Protein 2PR7 (pdb70)

CATH classification: 3.40.50.1000

B-factor: mean 25.77, std 9.73, range [13.16, 71.3]

Nearest PDB structures (foldseek):
  2pr7-assembly2_B  TM=1.008E+00  e=2.576E-26  Corynebacterium glutamicum ATCC 13032
  3kzx-assembly1_A  TM=7.541E-01  e=3.652E-05  Ehrlichia chaffeensis str. Arkansas
  1zrm-assembly1_A  TM=8.144E-01  e=1.161E-04  Pseudomonas sp. YL
  1te2-assembly1_A  TM=6.979E-01  e=1.423E-03  Escherichia coli K-12
  6q7q-assembly1_A  TM=6.676E-01  e=2.231E-03  Pyrococcus horikoshii

Solvent-accessible surface area: 12479 Å² total

Sequence (270 aa):
GRGLIVVDYAGVLDGTDEDQRRWRNLLAAAKKKNGVGTVILSNDPGGLGAAPIRELETNGVVDKVLLSGELGVEKPEEAAFQAAADAIDLPRDCVLVDDSSIILNVRGAVEAGLVGVYYQQFDRAVVEIVGLFGLEEGEFGRGLIVVDYAGVLDGTDEDQRRRWRNLLAAAKKNGVGTVVILSNDPGGLGAAPIRRELETTNGVVDKVLLSGELGVEKPEEAAFQAAADAIDLPRDCVLVDDSSIILNVRGAVEAGLVGVYYQQFDRAVVEIVGLFGLEGEF

Secondary structure (DSSP, 8-state):
--EEEE-STTTTSS-HHHHHHHHHHHHHHHHTT-EEEEEE-S--GGGGHHHHHHHHTTSSSEEEEHHHHS--TTSHHHHHHHHHHTT----EEEEES-HHHHHHHHHHT-EEEE-S-HHHHHHHHHHHHT--S--/--EEEE-STTTTSS-HHHHHHHHHHHHHHHHTT-EEEEEE-S--GGGGHHHHHHHHTTSSSEEEEHHHHS--TTSHHHHHHHHHHTT----EEEEES-HHHHHHHHHHT-EEEE-S-HHHHHHHHHHHHT--S--

Foldseek 3Di:
DAEEEEECPPQCPDDPVSVVVLLVVLVLNVVLRHAYEHQYADLDDPVCVVVQVCCVVVSHVYYHYCNVVVDHPPDLVSVCVRCVSRPHDLLYEYEYQDPRRQVSCVVSNHHYFHDDDCQVRVVVVCVSSVGDDDD/DAEEEEEPPPQCPDDPVNVVVLLVLLVLSVVLRHAYEYQYADLDDPVCVVVQVCCVVPSHVYYHYCNVVVHHPPDLVSVCVRCVSRPHDLLYEYEYQDPRRQVSCVVSNHHYFHDDDPVVRVVVSCVSSVGDDDD

Structure (mmCIF, N/CA/C/O backbone):
data_2PR7
#
_entry.id   2PR7
#
_cell.length_a   29.149
_cell.length_b   45.153
_cell.length_c   60.777
_cell.angle_alpha   100.720
_cell.angle_beta   103.860
_cell.angle_gamma   103.310
#
_symmetry.space_group_name_H-M   'P 1'
#
loop_
_entity.id
_entity.type
_entity.pdbx_description
1 polymer 'Haloacid dehalogenase/epoxide hydrolase family'
2 non-polymer 'CALCIUM ION'
3 non-polymer 1,2-ETHANEDIOL
4 water water
#
loop_
_atom_site.group_PDB
_atom_site.id
_atom_site.type_symbol
_atom_site.label_atom_id
_atom_site.label_alt_id
_atom_site.label_comp_id
_atom_site.label_asym_id
_atom_site.label_entity_id
_atom_site.label_seq_id
_atom_site.pdbx_PDB_ins_code
_atom_site.Cartn_x
_atom_site.Cartn_y
_atom_site.Cartn_z
_atom_site.occupancy
_atom_site.B_iso_or_equiv
_atom_site.auth_seq_id
_atom_site.auth_comp_id
_atom_site.auth_asym_id
_atom_site.auth_atom_id
_atom_site.pdbx_PDB_model_num
ATOM 1 N N . GLY A 1 1 ? 40.535 6.734 8.200 1.00 39.66 0 GLY A N 1
ATOM 2 C CA . GLY A 1 1 ? 39.494 7.297 9.139 1.00 40.49 0 GLY A CA 1
ATOM 3 C C . GLY A 1 1 ? 38.129 7.585 8.534 1.00 39.36 0 GLY A C 1
ATOM 4 O O . GLY A 1 1 ? 37.896 7.250 7.379 1.00 40.42 0 GLY A O 1
ATOM 13 N N . ARG A 1 3 ? 35.942 9.614 6.727 1.00 26.27 2 ARG A N 1
ATOM 14 C CA . ARG A 1 3 ? 36.301 10.591 5.734 1.00 26.39 2 ARG A CA 1
ATOM 15 C C . ARG A 1 3 ? 35.124 10.965 4.834 1.00 20.98 2 ARG A C 1
ATOM 16 O O . ARG A 1 3 ? 35.234 11.926 4.095 1.00 23.21 2 ARG A O 1
ATOM 24 N N . GLY A 1 4 ? 34.045 10.196 4.853 1.00 18.89 3 GLY A N 1
ATOM 25 C CA . GLY A 1 4 ? 32.950 10.393 3.946 1.00 20.05 3 GLY A CA 1
ATOM 26 C C . GLY A 1 4 ? 31.623 10.427 4.681 1.00 20.33 3 GLY A C 1
ATOM 27 O O . GLY A 1 4 ? 31.382 9.606 5.554 1.00 19.64 3 GLY A O 1
ATOM 28 N N . LEU A 1 5 ? 30.758 11.370 4.298 1.00 19.50 4 LEU A N 1
ATOM 29 C CA . LEU A 1 5 ? 29.392 11.514 4.850 1.00 18.82 4 LEU A CA 1
ATOM 30 C C . LEU A 1 5 ? 28.394 11.403 3.720 1.00 19.35 4 LEU A C 1
ATOM 31 O O . LEU A 1 5 ? 28.349 12.287 2.825 1.00 20.81 4 LEU A O 1
ATOM 36 N N . ILE A 1 6 ? 27.577 10.349 3.813 1.00 20.07 5 ILE A N 1
ATOM 37 C CA . ILE A 1 6 ? 26.566 10.002 2.799 1.00 20.01 5 ILE A CA 1
ATOM 38 C C . ILE A 1 6 ? 25.211 10.246 3.505 1.00 18.48 5 ILE A C 1
ATOM 39 O O . ILE A 1 6 ? 24.976 9.697 4.574 1.00 19.67 5 ILE A O 1
ATOM 44 N N . VAL A 1 7 ? 24.382 11.144 2.982 1.00 18.61 6 VAL A N 1
ATOM 45 C CA A VAL A 1 7 ? 23.109 11.487 3.628 0.50 17.68 6 VAL A CA 1
ATOM 46 C CA B VAL A 1 7 ? 23.117 11.504 3.631 0.50 18.15 6 VAL A CA 1
ATOM 47 C C . VAL A 1 7 ? 21.942 11.377 2.676 1.00 18.60 6 VAL A C 1
ATOM 48 O O . VAL A 1 7 ? 22.106 11.574 1.486 1.00 19.13 6 VAL A O 1
ATOM 55 N N . ASP A 1 8 ? 20.787 11.016 3.224 1.00 20.49 7 ASP A N 1
ATOM 56 C CA . ASP A 1 8 ? 19.567 10.989 2.435 1.00 22.50 7 ASP A CA 1
ATOM 57 C C . ASP A 1 8 ? 19.086 12.394 2.299 1.00 22.91 7 ASP A C 1
ATOM 58 O O . ASP A 1 8 ? 19.530 13.291 3.016 1.00 22.25 7 ASP A O 1
ATOM 63 N N . TYR A 1 9 ? 18.209 12.632 1.329 1.00 23.10 8 TYR A N 1
ATOM 64 C CA . TYR A 1 9 ? 17.569 13.917 1.206 1.00 21.30 8 TYR A CA 1
ATOM 65 C C . TYR A 1 9 ? 16.196 13.888 1.918 1.00 20.91 8 TYR A C 1
ATOM 66 O O . TYR A 1 9 ? 16.018 14.526 2.970 1.00 19.31 8 TYR A O 1
ATOM 75 N N . ALA A 1 10 ? 15.206 13.134 1.383 1.00 19.97 9 ALA A N 1
ATOM 76 C CA . ALA A 1 10 ? 13.862 13.180 1.911 1.00 22.17 9 ALA A CA 1
ATOM 77 C C . ALA A 1 10 ? 13.850 12.606 3.316 1.00 22.92 9 ALA A C 1
ATOM 78 O O . ALA A 1 10 ? 14.355 11.525 3.539 1.00 25.04 9 ALA A O 1
ATOM 80 N N . GLY A 1 11 ? 13.281 13.333 4.256 1.00 24.27 10 GLY A N 1
ATOM 81 C CA . GLY A 1 11 ? 13.299 12.859 5.624 1.00 24.20 10 GLY A CA 1
ATOM 82 C C . GLY A 1 11 ? 14.537 13.183 6.440 1.00 26.59 10 GLY A C 1
ATOM 83 O O . GLY A 1 11 ? 14.589 12.887 7.659 1.00 25.66 10 GLY A O 1
ATOM 84 N N . VAL A 1 12 ? 15.532 13.799 5.801 1.00 24.83 11 VAL A N 1
ATOM 85 C CA . VAL A 1 12 ? 16.742 14.164 6.502 1.00 22.89 11 VAL A CA 1
ATOM 86 C C . VAL A 1 12 ? 17.048 15.635 6.273 1.00 22.62 11 VAL A C 1
ATOM 87 O O . VAL A 1 12 ? 17.198 16.394 7.241 1.00 24.18 11 VAL A O 1
ATOM 91 N N . LEU A 1 13 ? 17.131 16.064 5.007 1.00 21.24 12 LEU A N 1
ATOM 92 C CA . LEU A 1 13 ? 17.597 17.410 4.639 1.00 20.86 12 LEU A CA 1
ATOM 93 C C . LEU A 1 13 ? 16.464 18.313 4.227 1.00 23.47 12 LEU A C 1
ATOM 94 O O . LEU A 1 13 ? 16.669 19.483 3.869 1.00 21.39 12 LEU A O 1
ATOM 99 N N . ASP A 1 14 ? 15.227 17.812 4.223 1.00 23.34 13 ASP A N 1
ATOM 100 C CA . ASP A 1 14 ? 14.106 18.611 3.758 1.00 24.55 13 ASP A CA 1
ATOM 101 C C . ASP A 1 14 ? 13.061 18.958 4.822 1.00 24.89 13 ASP A C 1
ATOM 102 O O . ASP A 1 14 ? 11.885 19.140 4.497 1.00 25.52 13 ASP A O 1
ATOM 107 N N . GLY A 1 15 ? 13.506 19.065 6.074 1.00 21.94 14 GLY A N 1
ATOM 108 C CA . GLY A 1 15 ? 12.659 19.354 7.214 1.00 21.16 14 GLY A CA 1
ATOM 109 C C . GLY A 1 15 ? 12.349 20.816 7.391 1.00 20.19 14 GLY A C 1
ATOM 110 O O . GLY A 1 15 ? 12.300 21.594 6.447 1.00 21.88 14 GLY A O 1
ATOM 111 N N . THR A 1 16 ? 12.157 21.199 8.640 1.00 20.53 15 THR A N 1
ATOM 112 C CA . THR A 1 16 ? 11.848 22.589 8.952 1.00 22.20 15 THR A CA 1
ATOM 113 C C . THR A 1 16 ? 13.032 23.488 8.569 1.00 20.87 15 THR A C 1
ATOM 114 O O . THR A 1 16 ? 14.174 23.024 8.379 1.00 20.94 15 THR A O 1
ATOM 118 N N . ASP A 1 17 ? 12.767 24.787 8.545 1.00 23.15 16 ASP A N 1
ATOM 119 C CA . ASP A 1 17 ? 13.813 25.792 8.215 1.00 22.45 16 ASP A CA 1
ATOM 120 C C . ASP A 1 17 ? 14.903 25.756 9.264 1.00 21.70 16 ASP A C 1
ATOM 121 O O . ASP A 1 17 ? 16.095 25.826 8.933 1.00 20.48 16 ASP A O 1
ATOM 126 N N . GLU A 1 18 ? 14.533 25.576 10.524 1.00 20.64 17 GLU A N 1
ATOM 127 C CA . GLU A 1 18 ? 15.544 25.403 11.578 1.00 19.93 17 GLU A CA 1
ATOM 128 C C . GLU A 1 18 ? 16.446 24.204 11.290 1.00 19.58 17 GLU A C 1
ATOM 129 O O . GLU A 1 18 ? 17.670 24.316 11.378 1.00 19.82 17 GLU A O 1
ATOM 135 N N . ASP A 1 19 ? 15.868 23.036 10.974 1.00 18.84 18 ASP A N 1
ATOM 136 C CA . ASP A 1 19 ? 16.635 21.821 10.761 1.00 20.40 18 ASP A CA 1
ATOM 137 C C . ASP A 1 19 ? 17.543 22.000 9.555 1.00 18.76 18 ASP A C 1
ATOM 138 O O . ASP A 1 19 ? 18.668 21.550 9.571 1.00 18.68 18 ASP A O 1
ATOM 143 N N . GLN A 1 20 ? 17.048 22.650 8.515 1.00 18.71 19 GLN A N 1
ATOM 144 C CA . GLN A 1 20 ? 17.850 22.841 7.312 1.00 19.26 19 GLN A CA 1
ATOM 145 C C . GLN A 1 20 ? 19.012 23.774 7.587 1.00 17.22 19 GLN A C 1
ATOM 146 O O . GLN A 1 20 ? 20.121 23.564 7.098 1.00 16.69 19 GLN A O 1
ATOM 152 N N . ARG A 1 21 ? 18.785 24.830 8.373 1.00 15.62 20 ARG A N 1
ATOM 153 C CA . ARG A 1 21 ? 19.904 25.728 8.784 1.00 16.43 20 ARG A CA 1
ATOM 154 C C . ARG A 1 21 ? 20.960 24.932 9.542 1.00 14.50 20 ARG A C 1
ATOM 155 O O . ARG A 1 21 ? 22.179 25.128 9.348 1.00 14.90 20 ARG A O 1
ATOM 163 N N . ARG A 1 22 ? 20.529 24.103 10.483 1.00 16.21 21 ARG A N 1
ATOM 164 C CA . ARG A 1 22 ? 21.435 23.251 11.257 1.00 16.32 21 ARG A CA 1
ATOM 165 C C . ARG A 1 22 ? 22.242 22.284 10.370 1.00 14.08 21 ARG A C 1
ATOM 166 O O . ARG A 1 22 ? 23.445 22.162 10.490 1.00 15.77 21 ARG A O 1
ATOM 174 N N . TRP A 1 23 ? 21.601 21.723 9.381 1.00 15.80 22 TRP A N 1
ATOM 175 C CA . TRP A 1 23 ? 22.274 20.822 8.453 1.00 16.78 22 TRP A CA 1
ATOM 176 C C . TRP A 1 23 ? 23.263 21.579 7.595 1.00 16.73 22 TRP A C 1
ATOM 177 O O . TRP A 1 23 ? 24.348 21.088 7.362 1.00 16.61 22 TRP A O 1
ATOM 188 N N . ARG A 1 24 ? 22.921 22.796 7.176 1.00 17.69 23 ARG A N 1
ATOM 189 C CA . ARG A 1 24 ? 23.826 23.566 6.338 1.00 16.16 23 ARG A CA 1
ATOM 190 C C . ARG A 1 24 ? 25.096 23.923 7.081 1.00 15.16 23 ARG A C 1
ATOM 191 O O . ARG A 1 24 ? 26.193 23.835 6.562 1.00 18.05 23 ARG A O 1
ATOM 199 N N . ASN A 1 25 ? 24.965 24.235 8.360 1.00 15.61 24 ASN A N 1
ATOM 200 C CA . ASN A 1 25 ? 26.100 24.547 9.172 1.00 16.22 24 ASN A CA 1
ATOM 201 C C . ASN A 1 25 ? 26.944 23.278 9.422 1.00 16.71 24 ASN A C 1
ATOM 202 O O . ASN A 1 25 ? 28.177 23.345 9.387 1.00 17.63 24 ASN A O 1
ATOM 207 N N . LEU A 1 26 ? 26.299 22.181 9.673 1.00 17.53 25 LEU A N 1
ATOM 208 C CA . LEU A 1 26 ? 27.003 20.938 9.893 1.00 17.03 25 LEU A CA 1
ATOM 209 C C . LEU A 1 26 ? 27.783 20.514 8.619 1.00 16.55 25 LEU A C 1
ATOM 210 O O . LEU A 1 26 ? 28.964 20.207 8.689 1.00 18.18 25 LEU A O 1
ATOM 215 N N . LEU A 1 27 ? 27.136 20.556 7.463 1.00 18.54 26 LEU A N 1
ATOM 216 C CA . LEU A 1 27 ? 27.777 20.186 6.202 1.00 19.12 26 LEU A CA 1
ATOM 217 C C . LEU A 1 27 ? 28.908 21.130 5.897 1.00 16.35 26 LEU A C 1
ATOM 218 O O . LEU A 1 27 ? 29.934 20.686 5.337 1.00 19.88 26 LEU A O 1
ATOM 223 N N . ALA A 1 28 ? 28.756 22.412 6.180 1.00 17.69 27 ALA A N 1
ATOM 224 C CA . ALA A 1 28 ? 29.847 23.350 5.958 1.00 19.68 27 ALA A CA 1
ATOM 225 C C . ALA A 1 28 ? 31.038 23.026 6.840 1.00 15.81 27 ALA A C 1
ATOM 226 O O . ALA A 1 28 ? 32.205 23.087 6.385 1.00 17.45 27 ALA A O 1
ATOM 228 N N . ALA A 1 29 ? 30.781 22.709 8.093 1.00 17.71 28 ALA A N 1
ATOM 229 C CA . ALA A 1 29 ? 31.885 22.283 8.986 1.00 16.66 28 ALA A CA 1
ATOM 230 C C . ALA A 1 29 ? 32.561 21.011 8.513 1.00 20.34 28 ALA A C 1
ATOM 231 O O . ALA A 1 29 ? 33.768 20.901 8.590 1.00 20.47 28 ALA A O 1
ATOM 233 N N . ALA A 1 30 ? 31.786 20.080 8.015 1.00 19.48 29 ALA A N 1
ATOM 234 C CA . ALA A 1 30 ? 32.325 18.813 7.538 1.00 17.93 29 ALA A CA 1
ATOM 235 C C . ALA A 1 30 ? 33.228 19.084 6.353 1.00 18.58 29 ALA A C 1
ATOM 236 O O . ALA A 1 30 ? 34.385 18.649 6.302 1.00 19.71 29 ALA A O 1
ATOM 238 N N . LYS A 1 31 ? 32.738 19.859 5.409 1.00 21.31 30 LYS A N 1
ATOM 239 C CA A LYS A 1 31 ? 33.522 20.216 4.233 0.80 24.44 30 LYS A CA 1
ATOM 240 C CA B LYS A 1 31 ? 33.530 20.233 4.236 0.20 20.67 30 LYS A CA 1
ATOM 241 C C . LYS A 1 31 ? 34.874 20.860 4.631 1.00 22.11 30 LYS A C 1
ATOM 242 O O . LYS A 1 31 ? 35.971 20.499 4.088 1.00 22.56 30 LYS A O 1
ATOM 253 N N . LYS A 1 32 ? 34.846 21.795 5.567 1.00 21.13 31 LYS A N 1
ATOM 254 C CA . LYS A 1 32 ? 36.088 22.466 6.009 1.00 21.30 31 LYS A CA 1
ATOM 255 C C . LYS A 1 32 ? 37.088 21.512 6.636 1.00 21.24 31 LYS A C 1
ATOM 256 O O . LYS A 1 32 ? 38.288 21.762 6.600 1.00 24.48 31 LYS A O 1
ATOM 259 N N . ASN A 1 33 ? 36.601 20.474 7.286 1.00 20.78 32 ASN A N 1
ATOM 260 C CA . ASN A 1 33 ? 37.439 19.436 7.863 1.00 18.45 32 ASN A CA 1
ATOM 261 C C . ASN A 1 33 ? 37.894 18.396 6.793 1.00 20.13 32 ASN A C 1
ATOM 262 O O . ASN A 1 33 ? 38.563 17.432 7.112 1.00 21.56 32 ASN A O 1
ATOM 267 N N . GLY A 1 34 ? 37.562 18.616 5.523 1.00 19.13 33 GLY A N 1
ATOM 268 C CA . GLY A 1 34 ? 37.944 17.678 4.469 1.00 20.11 33 GLY A CA 1
ATOM 269 C C . GLY A 1 34 ? 37.049 16.473 4.304 1.00 21.83 33 GLY A C 1
ATOM 270 O O . GLY A 1 34 ? 37.421 15.518 3.644 1.00 24.71 33 GLY A O 1
ATOM 271 N N . VAL A 1 35 ? 35.878 16.477 4.919 1.00 19.01 34 VAL A N 1
ATOM 272 C CA . VAL A 1 35 ? 34.967 15.341 4.799 1.00 19.48 34 VAL A CA 1
ATOM 273 C C . VAL A 1 35 ? 34.290 15.417 3.449 1.00 20.17 34 VAL A C 1
ATOM 274 O O . VAL A 1 35 ? 33.770 16.437 3.100 1.00 18.95 34 VAL A O 1
ATOM 278 N N . GLY A 1 36 ? 34.306 14.348 2.669 1.00 19.30 35 GLY A N 1
ATOM 279 C CA . GLY A 1 36 ? 33.542 14.314 1.431 1.00 20.73 35 GLY A CA 1
ATOM 280 C C . GLY A 1 36 ? 32.070 14.057 1.710 1.00 21.33 35 GLY A C 1
ATOM 281 O O . GLY A 1 36 ? 31.727 13.344 2.638 1.00 19.47 35 GLY A O 1
ATOM 282 N N . THR A 1 37 ? 31.204 14.696 0.934 1.00 20.04 36 THR A N 1
ATOM 283 C CA . THR A 1 37 ? 29.775 14.661 1.200 1.00 18.74 36 THR A CA 1
ATOM 284 C C . THR A 1 37 ? 28.997 14.278 -0.033 1.00 21.30 36 THR A C 1
ATOM 285 O O . THR A 1 37 ? 29.207 14.820 -1.114 1.00 19.87 36 THR A O 1
ATOM 289 N N . VAL A 1 38 ? 28.104 13.298 0.136 1.00 20.14 37 VAL A N 1
ATOM 290 C CA . VAL A 1 38 ? 27.242 12.817 -0.940 1.00 18.69 37 VAL A CA 1
ATOM 291 C C . VAL A 1 38 ? 25.814 12.711 -0.440 1.00 18.94 37 VAL A C 1
ATOM 292 O O . VAL A 1 38 ? 25.579 12.220 0.667 1.00 20.11 37 VAL A O 1
ATOM 296 N N . ILE A 1 39 ? 24.859 13.170 -1.240 1.00 18.22 38 ILE A N 1
ATOM 297 C CA . ILE A 1 39 ? 23.455 12.881 -1.011 1.00 17.63 38 ILE A CA 1
ATOM 298 C C . ILE A 1 39 ? 23.168 11.649 -1.843 1.00 20.11 38 ILE A C 1
ATOM 299 O O . ILE A 1 39 ? 23.427 11.636 -3.055 1.00 19.51 38 ILE A O 1
ATOM 304 N N . LEU A 1 40 ? 22.684 10.608 -1.173 1.00 18.45 39 LEU A N 1
ATOM 305 C CA . LEU A 1 40 ? 22.297 9.346 -1.833 1.00 17.01 39 LEU A CA 1
ATOM 306 C C . LEU A 1 40 ? 20.832 9.187 -1.545 1.00 19.47 39 LEU A C 1
ATOM 307 O O . LEU A 1 40 ? 20.422 8.913 -0.402 1.00 18.79 39 LEU A O 1
ATOM 312 N N . SER A 1 41 ? 20.022 9.368 -2.584 1.00 17.27 40 SER A N 1
ATOM 313 C CA . SER A 1 41 ? 18.592 9.400 -2.410 1.00 18.43 40 SER A CA 1
ATOM 314 C C . SER A 1 41 ? 17.876 8.376 -3.298 1.00 19.73 40 SER A C 1
ATOM 315 O O . SER A 1 41 ? 18.184 8.280 -4.499 1.00 20.14 40 SER A O 1
ATOM 318 N N . ASN A 1 42 ? 16.875 7.691 -2.740 1.00 18.47 41 ASN A N 1
ATOM 319 C CA . ASN A 1 42 ? 16.008 6.836 -3.527 1.00 20.22 41 ASN A CA 1
ATOM 320 C C . ASN A 1 42 ? 14.919 7.777 -4.045 1.00 20.09 41 ASN A C 1
ATOM 321 O O . ASN A 1 42 ? 14.015 8.123 -3.297 1.00 22.27 41 ASN A O 1
ATOM 326 N N . ASP A 1 43 ? 15.010 8.166 -5.308 1.00 19.72 42 ASP A N 1
ATOM 327 C CA . ASP A 1 43 ? 14.190 9.234 -5.879 1.00 21.32 42 ASP A CA 1
ATOM 328 C C . ASP A 1 43 ? 14.241 8.973 -7.385 1.00 21.69 42 ASP A C 1
ATOM 329 O O . ASP A 1 43 ? 15.258 8.494 -7.887 1.00 19.23 42 ASP A O 1
ATOM 334 N N . PRO A 1 44 ? 13.138 9.219 -8.091 1.00 19.80 43 PRO A N 1
ATOM 335 C CA . PRO A 1 44 ? 13.153 8.988 -9.547 1.00 19.33 43 PRO A CA 1
ATOM 336 C C . PRO A 1 44 ? 14.156 9.843 -10.302 1.00 18.12 43 PRO A C 1
ATOM 337 O O . PRO A 1 44 ? 14.517 9.525 -11.460 1.00 18.88 43 PRO A O 1
ATOM 341 N N . GLY A 1 45 ? 14.558 10.955 -9.696 1.00 17.34 44 GLY A N 1
ATOM 342 C CA . GLY A 1 45 ? 15.575 11.806 -10.289 1.00 18.64 44 GLY A CA 1
ATOM 343 C C . GLY A 1 45 ? 15.030 12.622 -11.448 1.00 16.90 44 GLY A C 1
ATOM 344 O O . GLY A 1 45 ? 13.831 12.911 -11.524 1.00 19.39 44 GLY A O 1
ATOM 345 N N . GLY A 1 46 ? 15.913 13.031 -12.363 1.00 16.86 45 GLY A N 1
ATOM 346 C CA . GLY A 1 46 ? 15.502 13.892 -13.441 1.00 16.07 45 GLY A CA 1
ATOM 347 C C . GLY A 1 46 ? 15.082 15.296 -12.994 1.00 16.66 45 GLY A C 1
ATOM 348 O O . GLY A 1 46 ? 15.481 15.765 -11.907 1.00 17.34 45 GLY A O 1
ATOM 349 N N . LEU A 1 47 ? 14.260 15.929 -13.817 1.00 17.33 46 LEU A N 1
ATOM 350 C CA . LEU A 1 47 ? 13.887 17.324 -13.642 1.00 17.23 46 LEU A CA 1
ATOM 351 C C . LEU A 1 47 ? 13.221 17.578 -12.275 1.00 19.17 46 LEU A C 1
ATOM 352 O O . LEU A 1 47 ? 13.430 18.604 -11.657 1.00 20.75 46 LEU A O 1
ATOM 357 N N . GLY A 1 48 ? 12.413 16.632 -11.850 1.00 19.58 47 GLY A N 1
ATOM 358 C CA . GLY A 1 48 ? 11.704 16.727 -10.597 1.00 22.54 47 GLY A CA 1
ATOM 359 C C . GLY A 1 48 ? 12.604 16.777 -9.373 1.00 24.37 47 GLY A C 1
ATOM 360 O O . GLY A 1 48 ? 12.171 17.264 -8.313 1.00 26.82 47 GLY A O 1
ATOM 361 N N . ALA A 1 49 ? 13.842 16.302 -9.518 1.00 20.27 48 ALA A N 1
ATOM 362 C CA . ALA A 1 49 ? 14.823 16.305 -8.438 1.00 18.39 48 ALA A CA 1
ATOM 363 C C . ALA A 1 49 ? 15.735 17.532 -8.474 1.00 18.80 48 ALA A C 1
ATOM 364 O O . ALA A 1 49 ? 16.746 17.570 -7.759 1.00 20.48 48 ALA A O 1
ATOM 366 N N . ALA A 1 50 ? 15.394 18.535 -9.271 1.00 18.97 49 ALA A N 1
ATOM 367 C CA . ALA A 1 50 ? 16.239 19.748 -9.377 1.00 21.58 49 ALA A CA 1
ATOM 368 C C . ALA A 1 50 ? 16.558 20.388 -8.010 1.00 22.80 49 ALA A C 1
ATOM 369 O O . ALA A 1 50 ? 17.687 20.835 -7.825 1.00 23.64 49 ALA A O 1
ATOM 371 N N . PRO A 1 51 ? 15.584 20.422 -7.071 1.00 25.96 50 PRO A N 1
ATOM 372 C CA . PRO A 1 51 ? 15.912 20.949 -5.737 1.00 28.44 50 PRO A CA 1
ATOM 373 C C . PRO A 1 51 ? 17.050 20.212 -5.071 1.00 26.88 50 PRO A C 1
ATOM 374 O O . PRO A 1 51 ? 17.848 20.828 -4.356 1.00 29.87 50 PRO A O 1
ATOM 378 N N . ILE A 1 52 ? 17.134 18.897 -5.281 1.00 23.64 51 ILE A N 1
ATOM 379 C CA . ILE A 1 52 ? 18.174 18.111 -4.651 1.00 23.28 51 ILE A CA 1
ATOM 380 C C . ILE A 1 52 ? 19.489 18.376 -5.348 1.00 23.08 51 ILE A C 1
ATOM 381 O O . ILE A 1 52 ? 20.523 18.652 -4.729 1.00 21.97 51 ILE A O 1
ATOM 386 N N . ARG A 1 53 ? 19.461 18.297 -6.670 1.00 22.07 52 ARG A N 1
ATOM 387 C CA . ARG A 1 53 ? 20.669 18.518 -7.460 1.00 24.15 52 ARG A CA 1
ATOM 388 C C . ARG A 1 53 ? 21.303 19.894 -7.249 1.00 23.06 52 ARG A C 1
ATOM 389 O O . ARG A 1 53 ? 22.522 20.025 -7.343 1.00 23.88 52 ARG A O 1
ATOM 397 N N . GLU A 1 54 ? 20.482 20.906 -6.979 1.00 25.23 53 GLU A N 1
ATOM 398 C CA . GLU A 1 54 ? 20.949 22.254 -6.674 1.00 26.24 53 GLU A CA 1
ATOM 399 C C . GLU A 1 54 ? 21.945 22.289 -5.526 1.00 25.30 53 GLU A C 1
ATOM 400 O O . GLU A 1 54 ? 22.827 23.141 -5.484 1.00 26.93 53 GLU A O 1
ATOM 402 N N . LEU A 1 55 ? 21.809 21.370 -4.585 1.00 24.40 54 LEU A N 1
ATOM 403 C CA . LEU A 1 55 ? 22.752 21.273 -3.479 1.00 23.09 54 LEU A CA 1
ATOM 404 C C . LEU A 1 55 ? 24.157 20.892 -3.938 1.00 23.52 54 LEU A C 1
ATOM 405 O O . LEU A 1 55 ? 25.140 21.284 -3.323 1.00 25.55 54 LEU A O 1
ATOM 410 N N . GLU A 1 56 ? 24.275 20.127 -5.005 1.00 25.12 55 GLU A N 1
ATOM 411 C CA . GLU A 1 56 ? 25.580 19.850 -5.587 1.00 23.61 55 GLU A CA 1
ATOM 412 C C . GLU A 1 56 ? 26.051 21.068 -6.385 1.00 24.93 55 GLU A C 1
ATOM 413 O O . GLU A 1 56 ? 27.171 21.534 -6.223 1.00 23.92 55 GLU A O 1
ATOM 419 N N . THR A 1 57 ? 25.193 21.567 -7.263 1.00 25.89 56 THR A N 1
ATOM 420 C CA . THR A 1 57 ? 25.509 22.760 -8.065 1.00 27.84 56 THR A CA 1
ATOM 421 C C . THR A 1 57 ? 26.015 23.926 -7.208 1.00 28.27 56 THR A C 1
ATOM 422 O O . THR A 1 57 ? 27.015 24.548 -7.539 1.00 31.25 56 THR A O 1
ATOM 426 N N . ASN A 1 58 ? 25.331 24.211 -6.110 1.00 30.54 57 ASN A N 1
ATOM 427 C CA . ASN A 1 58 ? 25.698 25.308 -5.219 1.00 31.60 57 ASN A CA 1
ATOM 428 C C . ASN A 1 58 ? 26.806 24.989 -4.198 1.00 33.68 57 ASN A C 1
ATOM 429 O O . ASN A 1 58 ? 27.143 25.837 -3.368 1.00 35.15 57 ASN A O 1
ATOM 434 N N . GLY A 1 59 ? 27.368 23.784 -4.241 1.00 31.32 58 GLY A N 1
ATOM 435 C CA . GLY A 1 59 ? 28.496 23.433 -3.371 1.00 29.04 58 GLY A CA 1
ATOM 436 C C . GLY A 1 59 ? 28.188 23.022 -1.923 1.00 29.11 58 GLY A C 1
ATOM 437 O O . GLY A 1 59 ? 29.109 22.880 -1.114 1.00 30.51 58 GLY A O 1
ATOM 438 N N . VAL A 1 60 ? 26.912 22.818 -1.587 1.00 26.70 59 VAL A N 1
ATOM 439 C CA . VAL A 1 60 ? 26.517 22.419 -0.240 1.00 25.84 59 VAL A CA 1
ATOM 440 C C . VAL A 1 60 ? 27.032 21.009 0.041 1.00 26.77 59 VAL A C 1
ATOM 441 O O . VAL A 1 60 ? 27.519 20.704 1.137 1.00 27.01 59 VAL A O 1
ATOM 445 N N . VAL A 1 61 ? 26.919 20.144 -0.968 1.00 24.82 60 VAL A N 1
ATOM 446 C CA . VAL A 1 61 ? 27.533 18.835 -0.930 1.00 22.61 60 VAL A CA 1
ATOM 447 C C . VAL A 1 61 ? 28.406 18.672 -2.170 1.00 20.67 60 VAL A C 1
ATOM 448 O O . VAL A 1 61 ? 28.237 19.397 -3.182 1.00 24.23 60 VAL A O 1
ATOM 452 N N . ASP A 1 62 ? 29.283 17.670 -2.112 1.00 22.32 61 ASP A N 1
ATOM 453 C CA . ASP A 1 62 ? 30.178 17.343 -3.223 1.00 21.40 61 ASP A CA 1
ATOM 454 C C . ASP A 1 62 ? 29.431 16.693 -4.379 1.00 22.15 61 ASP A C 1
ATOM 455 O O . ASP A 1 62 ? 29.702 17.007 -5.550 1.00 20.93 61 ASP A O 1
ATOM 460 N N . LYS A 1 63 ? 28.492 15.789 -4.057 1.00 19.02 62 LYS A N 1
ATOM 461 C CA . LYS A 1 63 ? 27.804 15.055 -5.091 1.00 20.18 62 LYS A CA 1
ATOM 462 C C . LYS A 1 63 ? 26.372 14.705 -4.688 1.00 19.59 62 LYS A C 1
ATOM 463 O O . LYS A 1 63 ? 26.115 14.438 -3.537 1.00 19.60 62 LYS A O 1
ATOM 469 N N . VAL A 1 64 ? 25.496 14.602 -5.682 1.00 18.56 63 VAL A N 1
ATOM 470 C CA . VAL A 1 64 ? 24.146 14.121 -5.509 1.00 19.19 63 VAL A CA 1
ATOM 471 C C . VAL A 1 64 ? 23.962 12.901 -6.419 1.00 19.78 63 VAL A C 1
ATOM 472 O O . VAL A 1 64 ? 24.205 12.975 -7.643 1.00 20.38 63 VAL A O 1
ATOM 476 N N . LEU A 1 65 ? 23.522 11.802 -5.823 1.00 18.56 64 LEU A N 1
ATOM 477 C CA . LEU A 1 65 ? 23.230 10.554 -6.534 1.00 18.98 64 LEU A CA 1
ATOM 478 C C . LEU A 1 65 ? 21.767 10.167 -6.300 1.00 20.87 64 LEU A C 1
ATOM 479 O O . LEU A 1 65 ? 21.315 10.113 -5.150 1.00 19.74 64 LEU A O 1
ATOM 484 N N . LEU A 1 66 ? 21.020 9.879 -7.378 1.00 18.45 65 LEU A N 1
ATOM 485 C CA . LEU A 1 66 ? 19.598 9.579 -7.293 1.00 18.60 65 LEU A CA 1
ATOM 486 C C . LEU A 1 66 ? 19.372 8.206 -7.894 1.00 16.80 65 LEU A C 1
ATOM 487 O O . LEU A 1 66 ? 19.804 7.932 -9.039 1.00 16.89 65 LEU A O 1
ATOM 492 N N . SER A 1 67 ? 18.722 7.329 -7.141 1.00 17.66 66 SER A N 1
ATOM 493 C CA . SER A 1 67 ? 18.505 5.955 -7.592 1.00 19.42 66 SER A CA 1
ATOM 494 C C . SER A 1 67 ? 17.911 5.853 -9.019 1.00 19.31 66 SER A C 1
ATOM 495 O O . SER A 1 67 ? 18.308 4.983 -9.771 1.00 20.77 66 SER A O 1
ATOM 498 N N . GLY A 1 68 ? 16.971 6.723 -9.379 1.00 17.22 67 GLY A N 1
ATOM 499 C CA . GLY A 1 68 ? 16.336 6.649 -10.693 1.00 17.34 67 GLY A CA 1
ATOM 500 C C . GLY A 1 68 ? 17.305 6.888 -11.841 1.00 17.56 67 GLY A C 1
ATOM 501 O O . GLY A 1 68 ? 16.985 6.596 -12.992 1.00 19.09 67 GLY A O 1
ATOM 502 N N . GLU A 1 69 ? 18.439 7.507 -11.539 1.00 18.44 68 GLU A N 1
ATOM 503 C CA . GLU A 1 69 ? 19.500 7.792 -12.497 1.00 17.82 68 GLU A CA 1
ATOM 504 C C . GLU A 1 69 ? 20.604 6.739 -12.414 1.00 20.30 68 GLU A C 1
ATOM 505 O O . GLU A 1 69 ? 21.246 6.448 -13.402 1.00 22.19 68 GLU A O 1
ATOM 511 N N . LEU A 1 70 ? 20.817 6.177 -11.226 1.00 22.34 69 LEU A N 1
ATOM 512 C CA . LEU A 1 70 ? 21.838 5.165 -11.018 1.00 22.79 69 LEU A CA 1
ATOM 513 C C . LEU A 1 70 ? 21.444 3.807 -11.534 1.00 21.84 69 LEU A C 1
ATOM 514 O O . LEU A 1 70 ? 22.284 3.039 -11.953 1.00 24.76 69 LEU A O 1
ATOM 519 N N . GLY A 1 71 ? 20.179 3.484 -11.486 1.00 22.04 70 GLY A N 1
ATOM 520 C CA . GLY A 1 71 ? 19.769 2.112 -11.761 1.00 23.84 70 GLY A CA 1
ATOM 521 C C . GLY A 1 71 ? 19.885 1.152 -10.585 1.00 25.67 70 GLY A C 1
ATOM 522 O O . GLY A 1 71 ? 19.609 -0.035 -10.743 1.00 25.49 70 GLY A O 1
ATOM 523 N N . VAL A 1 72 ? 20.272 1.652 -9.411 1.00 24.28 71 VAL A N 1
ATOM 524 C CA . VAL A 1 72 ? 20.329 0.838 -8.173 1.00 22.61 71 VAL A CA 1
ATOM 525 C C . VAL A 1 72 ? 19.782 1.693 -7.056 1.00 22.59 71 VAL A C 1
ATOM 526 O O . VAL A 1 72 ? 19.780 2.920 -7.170 1.00 21.01 71 VAL A O 1
ATOM 530 N N . GLU A 1 73 ? 19.293 1.068 -5.987 1.00 24.50 72 GLU A N 1
ATOM 531 C CA . GLU A 1 73 ? 18.712 1.805 -4.899 1.00 24.22 72 GLU A CA 1
ATOM 532 C C . GLU A 1 73 ? 19.185 1.274 -3.541 1.00 22.72 72 GLU A C 1
ATOM 533 O O . GLU A 1 73 ? 19.565 0.123 -3.405 1.00 21.70 72 GLU A O 1
ATOM 539 N N . LYS A 1 74 ? 19.138 2.126 -2.536 1.00 20.68 73 LYS A N 1
ATOM 540 C CA . LYS A 1 74 ? 19.371 1.679 -1.174 1.00 20.13 73 LYS A CA 1
ATOM 541 C C . LYS A 1 74 ? 18.247 0.705 -0.884 1.00 20.62 73 LYS A C 1
ATOM 542 O O . LYS A 1 74 ? 17.123 0.956 -1.295 1.00 21.00 73 LYS A O 1
ATOM 548 N N . PRO A 1 75 ? 18.508 -0.344 -0.101 1.00 20.28 74 PRO A N 1
ATOM 549 C CA . PRO A 1 75 ? 19.749 -0.687 0.613 1.00 21.47 74 PRO A CA 1
ATOM 550 C C A PRO A 1 75 ? 20.806 -1.518 -0.128 0.60 23.51 74 PRO A C 1
ATOM 551 C C B PRO A 1 75 ? 20.693 -1.650 -0.119 0.40 22.33 74 PRO A C 1
ATOM 552 O O A PRO A 1 75 ? 21.741 -2.006 0.500 0.60 25.71 74 PRO A O 1
ATOM 553 O O B PRO A 1 75 ? 21.363 -2.457 0.534 0.40 21.69 74 PRO A O 1
ATOM 557 N N . GLU A 1 76 ? 20.708 -1.618 -1.448 1.00 22.31 75 GLU A N 1
ATOM 558 C CA . GLU A 1 76 ? 21.650 -2.441 -2.225 1.00 24.65 75 GLU A CA 1
ATOM 559 C C . GLU A 1 76 ? 23.062 -1.956 -2.036 1.00 22.01 75 GLU A C 1
ATOM 560 O O . GLU A 1 76 ? 23.309 -0.732 -2.068 1.00 19.89 75 GLU A O 1
ATOM 566 N N . GLU A 1 77 ? 23.986 -2.895 -1.831 1.00 22.58 76 GLU A N 1
ATOM 567 C CA . GLU A 1 77 ? 25.392 -2.550 -1.641 1.00 22.44 76 GLU A CA 1
ATOM 568 C C . GLU A 1 77 ? 25.897 -1.651 -2.785 1.00 20.86 76 GLU A C 1
ATOM 569 O O . GLU A 1 77 ? 26.659 -0.725 -2.558 1.00 22.94 76 GLU A O 1
ATOM 575 N N . ALA A 1 78 ? 25.485 -1.954 -4.017 1.00 22.59 77 ALA A N 1
ATOM 576 C CA . ALA A 1 78 ? 25.853 -1.146 -5.198 1.00 21.61 77 ALA A CA 1
ATOM 577 C C . ALA A 1 78 ? 25.544 0.356 -5.097 1.00 20.96 77 ALA A C 1
ATOM 578 O O . ALA A 1 78 ? 26.295 1.196 -5.618 1.00 21.23 77 ALA A O 1
ATOM 580 N N . ALA A 1 79 ? 24.458 0.693 -4.403 1.00 17.90 78 ALA A N 1
ATOM 581 C CA . ALA A 1 79 ? 24.066 2.077 -4.208 1.00 17.42 78 ALA A CA 1
ATOM 582 C C . ALA A 1 79 ? 25.092 2.716 -3.282 1.00 20.91 78 ALA A C 1
ATOM 583 O O . ALA A 1 79 ? 25.598 3.818 -3.544 1.00 20.49 78 ALA A O 1
ATOM 585 N N . PHE A 1 80 ? 25.399 2.057 -2.166 1.00 19.94 79 PHE A N 1
ATOM 586 C CA . PHE A 1 80 ? 26.426 2.606 -1.252 1.00 20.24 79 PHE A CA 1
ATOM 587 C C . PHE A 1 80 ? 27.801 2.716 -1.889 1.00 20.09 79 PHE A C 1
ATOM 588 O O . PHE A 1 80 ? 28.508 3.719 -1.689 1.00 20.63 79 PHE A O 1
ATOM 596 N N . GLN A 1 81 ? 28.149 1.699 -2.683 1.00 20.76 80 GLN A N 1
ATOM 597 C CA . GLN A 1 81 ? 29.415 1.653 -3.404 1.00 20.66 80 GLN A CA 1
ATOM 598 C C . GLN A 1 81 ? 29.521 2.823 -4.363 1.00 19.59 80 GLN A C 1
ATOM 599 O O . GLN A 1 81 ? 30.590 3.432 -4.499 1.00 21.76 80 GLN A O 1
ATOM 605 N N . ALA A 1 82 ? 28.416 3.164 -5.020 1.00 19.40 81 ALA A N 1
ATOM 606 C CA . ALA A 1 82 ? 28.421 4.273 -5.974 1.00 19.98 81 ALA A CA 1
ATOM 607 C C . ALA A 1 82 ? 28.684 5.584 -5.235 1.00 19.71 81 ALA A C 1
ATOM 608 O O . ALA A 1 82 ? 29.409 6.474 -5.707 1.00 20.29 81 ALA A O 1
ATOM 610 N N . ALA A 1 83 ? 28.071 5.710 -4.052 1.00 19.35 82 ALA A N 1
ATOM 611 C CA . ALA A 1 83 ? 28.234 6.923 -3.258 1.00 18.98 82 ALA A CA 1
ATOM 612 C C . ALA A 1 83 ? 29.687 7.079 -2.785 1.00 17.78 82 ALA A C 1
ATOM 613 O O . ALA A 1 83 ? 30.297 8.150 -2.940 1.00 20.38 82 ALA A O 1
ATOM 615 N N . ALA A 1 84 ? 30.256 5.966 -2.300 1.00 20.06 83 ALA A N 1
ATOM 616 C CA . ALA A 1 84 ? 31.634 5.949 -1.844 1.00 18.81 83 ALA A CA 1
ATOM 617 C C . ALA A 1 84 ? 32.557 6.288 -3.025 1.00 20.29 83 ALA A C 1
ATOM 618 O O . ALA A 1 84 ? 33.442 7.175 -2.932 1.00 20.10 83 ALA A O 1
ATOM 620 N N . ASP A 1 85 ? 32.358 5.587 -4.146 1.00 22.80 84 ASP A N 1
ATOM 621 C CA . ASP A 1 85 ? 33.124 5.861 -5.377 1.00 23.40 84 ASP A CA 1
ATOM 622 C C . ASP A 1 85 ? 33.073 7.342 -5.781 1.00 21.88 84 ASP A C 1
ATOM 623 O O . ASP A 1 85 ? 34.098 7.907 -6.185 1.00 22.20 84 ASP A O 1
ATOM 628 N N . ALA A 1 86 ? 31.899 7.975 -5.634 1.00 21.04 85 ALA A N 1
ATOM 629 C CA . ALA A 1 86 ? 31.688 9.384 -6.065 1.00 20.47 85 ALA A CA 1
ATOM 630 C C . ALA A 1 86 ? 32.613 10.381 -5.355 1.00 22.48 85 ALA A C 1
ATOM 631 O O . ALA A 1 86 ? 32.903 11.457 -5.880 1.00 24.82 85 ALA A O 1
ATOM 633 N N . ILE A 1 87 ? 33.032 10.039 -4.130 1.00 21.87 86 ILE A N 1
ATOM 634 C CA . ILE A 1 87 ? 33.926 10.889 -3.346 1.00 22.14 86 ILE A CA 1
ATOM 635 C C . ILE A 1 87 ? 35.279 10.207 -3.129 1.00 24.16 86 ILE A C 1
ATOM 636 O O . ILE A 1 87 ? 36.057 10.609 -2.244 1.00 24.53 86 ILE A O 1
ATOM 641 N N . ASP A 1 88 ? 35.536 9.181 -3.963 1.00 25.31 87 ASP A N 1
ATOM 642 C CA . ASP A 1 88 ? 36.823 8.490 -4.056 1.00 24.31 87 ASP A CA 1
ATOM 643 C C . ASP A 1 88 ? 37.275 7.844 -2.743 1.00 24.76 87 ASP A C 1
ATOM 644 O O . ASP A 1 88 ? 38.447 7.921 -2.432 1.00 25.80 87 ASP A O 1
ATOM 649 N N . LEU A 1 89 ? 36.358 7.197 -2.007 1.00 24.75 88 LEU A N 1
ATOM 650 C CA . LEU A 1 89 ? 36.669 6.551 -0.733 1.00 24.36 88 LEU A CA 1
ATOM 651 C C . LEU A 1 89 ? 36.206 5.112 -0.774 1.00 25.18 88 LEU A C 1
ATOM 652 O O . LEU A 1 89 ? 35.272 4.806 -1.514 1.00 23.26 88 LEU A O 1
ATOM 657 N N . PRO A 1 90 ? 36.815 4.234 0.050 1.00 23.97 89 PRO A N 1
ATOM 658 C CA . PRO A 1 90 ? 36.219 2.915 0.318 1.00 23.30 89 PRO A CA 1
ATOM 659 C C . PRO A 1 90 ? 34.984 3.079 1.173 1.00 22.50 89 PRO A C 1
ATOM 660 O O . PRO A 1 90 ? 34.903 4.021 1.939 1.00 23.73 89 PRO A O 1
ATOM 672 N N . ARG A 1 92 ? 34.095 1.507 3.714 1.00 23.82 91 ARG A N 1
ATOM 673 C CA . ARG A 1 92 ? 34.416 1.410 5.137 1.00 25.55 91 ARG A CA 1
ATOM 674 C C . ARG A 1 92 ? 34.783 2.768 5.745 1.00 22.09 91 ARG A C 1
ATOM 675 O O . ARG A 1 92 ? 34.644 2.933 6.951 1.00 27.34 91 ARG A O 1
ATOM 683 N N . ASP A 1 93 ? 35.163 3.757 4.931 1.00 22.27 92 ASP A N 1
ATOM 684 C CA . ASP A 1 93 ? 35.522 5.074 5.430 1.00 22.60 92 ASP A CA 1
ATOM 685 C C . A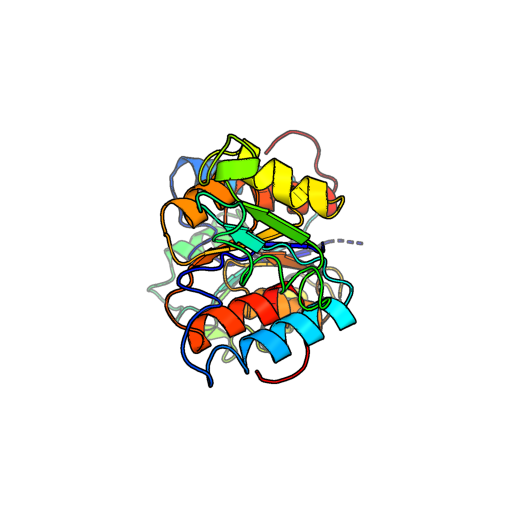SP A 1 93 ? 34.342 6.039 5.452 1.00 21.73 92 ASP A C 1
ATOM 686 O O . ASP A 1 93 ? 34.479 7.231 5.722 1.00 20.43 92 ASP A O 1
ATOM 691 N N . CYS A 1 94 ? 33.164 5.528 5.153 1.00 19.12 93 CYS A N 1
ATOM 692 C CA . CYS A 1 94 ? 31.973 6.382 5.051 1.00 18.49 93 CYS A CA 1
ATOM 693 C C . CYS A 1 94 ? 30.975 6.085 6.134 1.00 17.83 93 CYS A C 1
ATOM 694 O O . CYS A 1 94 ? 30.796 4.903 6.532 1.00 19.16 93 CYS A O 1
ATOM 697 N N . VAL A 1 95 ? 30.274 7.157 6.506 1.00 18.92 94 VAL A N 1
ATOM 698 C CA . VAL A 1 95 ? 29.113 7.168 7.374 1.00 17.33 94 VAL A CA 1
ATOM 699 C C . VAL A 1 95 ? 27.851 7.380 6.523 1.00 19.08 94 VAL A C 1
ATOM 700 O O . VAL A 1 95 ? 27.800 8.344 5.742 1.00 20.45 94 VAL A O 1
ATOM 704 N N . LEU A 1 96 ? 26.802 6.600 6.738 1.00 19.24 95 LEU A N 1
ATOM 705 C CA . LEU A 1 96 ? 25.517 6.846 6.111 1.00 18.78 95 LEU A CA 1
ATOM 706 C C . LEU A 1 96 ? 24.563 7.405 7.167 1.00 20.11 95 LEU A C 1
ATOM 707 O O . LEU A 1 96 ? 24.402 6.763 8.228 1.00 21.24 95 LEU A O 1
ATOM 712 N N . VAL A 1 97 ? 23.902 8.509 6.868 1.00 18.37 96 VAL A N 1
ATOM 713 C CA . VAL A 1 97 ? 22.865 9.000 7.700 1.00 16.23 96 VAL A CA 1
ATOM 714 C C . VAL A 1 97 ? 21.538 8.864 6.934 1.00 18.38 96 VAL A C 1
ATOM 715 O O . VAL A 1 97 ? 21.367 9.442 5.874 1.00 19.94 96 VAL A O 1
ATOM 719 N N . ASP A 1 98 ? 20.572 8.165 7.505 1.00 17.90 97 ASP A N 1
ATOM 720 C CA . ASP A 1 98 ? 19.346 7.870 6.773 1.00 18.43 97 ASP A CA 1
ATOM 721 C C . ASP A 1 98 ? 18.225 7.642 7.780 1.00 19.67 97 ASP A C 1
ATOM 722 O O . ASP 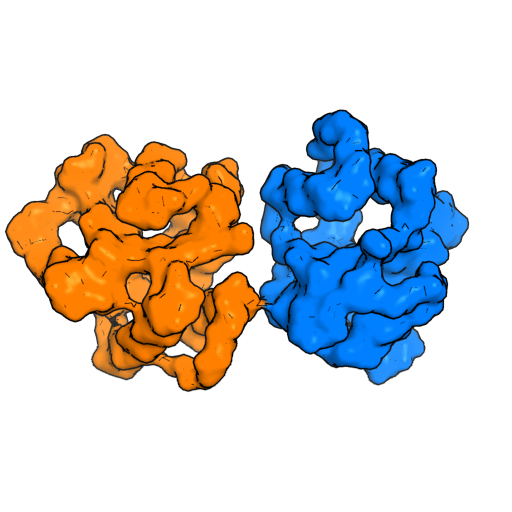A 1 98 ? 18.442 7.069 8.872 1.00 19.38 97 ASP A O 1
ATOM 727 N N . ASP A 1 99 ? 17.020 8.050 7.404 1.00 17.60 98 ASP A N 1
ATOM 728 C CA . ASP A 1 99 ? 15.852 7.889 8.275 1.00 19.12 98 ASP A CA 1
ATOM 729 C C . ASP A 1 99 ? 15.179 6.502 8.137 1.00 17.79 98 ASP A C 1
ATOM 730 O O . ASP A 1 99 ? 14.202 6.228 8.812 1.00 18.56 98 ASP A O 1
ATOM 735 N N . SER A 1 100 ? 15.715 5.647 7.272 1.00 18.80 99 SER A N 1
ATOM 736 C CA A SER A 1 100 ? 15.230 4.285 7.095 0.50 18.48 99 SER A CA 1
ATOM 737 C CA B SER A 1 100 ? 15.216 4.293 7.112 0.50 19.71 99 SER A CA 1
ATOM 738 C C . SER A 1 100 ? 16.157 3.298 7.780 1.00 19.51 99 SER A C 1
ATOM 739 O O . SER A 1 100 ? 17.331 3.161 7.387 1.00 18.74 99 SER A O 1
ATOM 744 N N . ILE A 1 101 ? 15.619 2.583 8.770 1.00 18.40 100 ILE A N 1
ATOM 745 C CA A ILE A 1 101 ? 16.431 1.614 9.494 0.50 19.20 100 ILE A CA 1
ATOM 746 C CA B ILE A 1 101 ? 16.327 1.540 9.517 0.50 18.06 100 ILE A CA 1
ATOM 747 C C . ILE A 1 101 ? 16.962 0.526 8.562 1.00 17.82 100 ILE A C 1
ATOM 748 O O . ILE A 1 101 ? 18.115 0.115 8.715 1.00 20.96 100 ILE A O 1
ATOM 757 N N . LEU A 1 102 ? 16.169 0.098 7.592 1.00 18.37 101 LEU A N 1
ATOM 758 C CA . LEU A 1 102 ? 16.597 -0.846 6.608 1.00 21.19 101 LEU A CA 1
ATOM 759 C C . LEU A 1 102 ? 17.796 -0.345 5.778 1.00 18.56 101 LEU A C 1
ATOM 760 O O . LEU A 1 102 ? 18.712 -1.156 5.458 1.00 18.72 101 LEU A O 1
ATOM 765 N N . ASN A 1 103 ? 17.796 0.945 5.447 1.00 20.57 102 ASN A N 1
ATOM 766 C CA . ASN A 1 103 ? 18.938 1.509 4.719 1.00 16.33 102 ASN A CA 1
ATOM 767 C C . ASN A 1 103 ? 20.181 1.563 5.614 1.00 19.06 102 ASN A C 1
ATOM 768 O O . ASN A 1 103 ? 21.274 1.188 5.188 1.00 19.76 102 ASN A O 1
ATOM 773 N N . VAL A 1 104 ? 19.986 1.931 6.860 1.00 18.25 103 VAL A N 1
ATOM 774 C CA . VAL A 1 104 ? 21.115 2.016 7.821 1.00 19.85 103 VAL A CA 1
ATOM 775 C C . VAL A 1 104 ? 21.669 0.622 8.052 1.00 18.39 103 VAL A C 1
ATOM 776 O O . VAL A 1 104 ? 22.888 0.430 8.051 1.00 19.73 103 VAL A O 1
ATOM 780 N N . ARG A 1 105 ? 20.818 -0.368 8.253 1.00 19.44 104 ARG A N 1
ATOM 781 C CA . ARG A 1 105 ? 21.300 -1.745 8.473 1.00 19.25 104 ARG A CA 1
ATOM 782 C C . ARG A 1 105 ? 22.030 -2.289 7.246 1.00 20.30 104 ARG A C 1
ATOM 783 O O . ARG A 1 105 ? 23.093 -2.890 7.360 1.00 18.51 104 ARG A O 1
ATOM 791 N N . GLY A 1 106 ? 21.484 -2.031 6.066 1.00 18.76 105 GLY A N 1
ATOM 792 C CA . GLY A 1 106 ? 22.143 -2.338 4.825 1.00 19.45 105 GLY A CA 1
ATOM 793 C C . GLY A 1 106 ? 23.526 -1.740 4.721 1.00 19.71 105 GLY A C 1
ATOM 794 O O . GLY A 1 106 ? 24.429 -2.358 4.157 1.00 22.90 105 GLY A O 1
ATOM 795 N N . ALA A 1 107 ? 23.664 -0.498 5.174 1.00 19.12 106 ALA A N 1
ATOM 796 C CA . ALA A 1 107 ? 24.942 0.169 5.093 1.00 17.14 106 ALA A CA 1
ATOM 797 C C . ALA A 1 107 ? 25.938 -0.505 6.004 1.00 19.63 106 ALA A C 1
ATOM 798 O O . ALA A 1 107 ? 27.080 -0.759 5.628 1.00 18.30 106 ALA A O 1
ATOM 800 N N . VAL A 1 108 ? 25.500 -0.781 7.219 1.00 18.91 107 VAL A N 1
ATOM 801 C CA . VAL A 1 108 ? 26.364 -1.451 8.225 1.00 18.22 107 VAL A CA 1
ATOM 802 C C . VAL A 1 108 ? 26.821 -2.820 7.701 1.00 20.72 107 VAL A C 1
ATOM 803 O O . VAL A 1 108 ? 27.978 -3.176 7.801 1.00 20.96 107 VAL A O 1
ATOM 807 N N . GLU A 1 109 ? 25.909 -3.540 7.108 1.00 19.58 108 GLU A N 1
ATOM 808 C CA . GLU A 1 109 ? 26.227 -4.837 6.514 1.00 24.04 108 GLU A CA 1
ATOM 809 C C . GLU A 1 109 ? 27.256 -4.729 5.379 1.00 23.41 108 GLU A C 1
ATOM 810 O O . GLU A 1 109 ? 28.051 -5.652 5.172 1.00 25.17 108 GLU A O 1
ATOM 816 N N . ALA A 1 110 ? 27.222 -3.634 4.637 1.00 23.29 109 ALA A N 1
ATOM 817 C CA . ALA A 1 110 ? 28.200 -3.350 3.570 1.00 23.72 109 ALA A CA 1
ATOM 818 C C . ALA A 1 110 ? 29.543 -2.837 4.112 1.00 24.19 109 ALA A C 1
ATOM 819 O O . ALA A 1 110 ? 30.501 -2.715 3.362 1.00 24.83 109 ALA A O 1
ATOM 821 N N . GLY A 1 111 ? 29.618 -2.539 5.403 1.00 22.72 110 GLY A N 1
ATOM 822 C CA . GLY A 1 111 ? 30.868 -2.054 5.992 1.00 22.37 110 GLY A CA 1
ATOM 823 C C . GLY A 1 111 ? 30.965 -0.582 6.278 1.00 21.98 110 GLY A C 1
ATOM 824 O O . GLY A 1 111 ? 32.003 -0.097 6.759 1.00 22.28 110 GLY A O 1
ATOM 825 N N . LEU A 1 112 ? 29.901 0.156 5.989 1.00 18.98 111 LEU A N 1
ATOM 826 C CA . LEU A 1 112 ? 29.871 1.521 6.374 1.00 18.06 111 LEU A CA 1
ATOM 827 C C . LEU A 1 112 ? 29.542 1.639 7.866 1.00 18.20 111 LEU A C 1
ATOM 828 O O . LEU A 1 112 ? 29.073 0.705 8.466 1.00 19.80 111 LEU A O 1
ATOM 833 N N . VAL A 1 113 ? 29.772 2.838 8.412 1.00 19.51 112 VAL A N 1
ATOM 834 C CA . VAL A 1 113 ? 29.229 3.240 9.718 1.00 18.54 112 VAL A CA 1
ATOM 835 C C . VAL A 1 113 ? 27.828 3.819 9.516 1.00 21.81 112 VAL A C 1
ATOM 836 O O . VAL A 1 113 ? 27.627 4.682 8.691 1.00 21.86 112 VAL A O 1
ATOM 840 N N . GLY A 1 114 ? 26.857 3.349 10.291 1.00 19.39 113 GLY A N 1
ATOM 841 C CA . GLY A 1 114 ? 25.470 3.752 10.127 1.00 18.07 113 GLY A CA 1
ATOM 842 C C . GLY A 1 114 ? 25.002 4.705 11.211 1.00 19.11 113 GLY A C 1
ATOM 843 O O . GLY A 1 114 ? 25.293 4.484 12.397 1.00 19.21 113 GLY A O 1
ATOM 844 N N . VAL A 1 115 ? 24.218 5.708 10.827 1.00 20.11 114 VAL A N 1
ATOM 845 C CA . VAL A 1 115 ? 23.555 6.583 11.785 1.00 19.32 114 VAL A CA 1
ATOM 846 C C . VAL A 1 115 ? 22.105 6.678 11.404 1.00 19.09 114 VAL A C 1
ATOM 847 O O . VAL A 1 115 ? 21.764 7.150 10.290 1.00 18.32 114 VAL A O 1
ATOM 851 N N . TYR A 1 116 ? 21.225 6.214 12.309 1.00 19.78 115 TYR A N 1
ATOM 852 C CA . TYR A 1 116 ? 19.781 6.304 12.107 1.00 18.31 115 TYR A CA 1
ATOM 853 C C . TYR A 1 116 ? 19.268 7.692 12.462 1.00 21.16 115 TYR A C 1
ATOM 854 O O . TYR A 1 116 ? 19.447 8.163 13.564 1.00 21.95 115 TYR A O 1
ATOM 863 N N . TYR A 1 117 ? 18.615 8.352 11.505 1.00 18.90 116 TYR A N 1
ATOM 864 C CA . TYR A 1 117 ? 18.111 9.711 11.662 1.00 20.02 116 TYR A CA 1
ATOM 865 C C . TYR A 1 117 ? 16.652 9.675 11.990 1.00 20.71 116 TYR A C 1
ATOM 866 O O . TYR A 1 117 ? 15.792 9.373 11.132 1.00 23.65 116 TYR A O 1
ATOM 875 N N . GLN A 1 118 ? 16.356 9.868 13.252 1.00 19.11 117 GLN A N 1
ATOM 876 C CA . GLN A 1 118 ? 14.965 10.056 13.660 1.00 19.68 117 GLN A CA 1
ATOM 877 C C . GLN A 1 118 ? 14.737 11.492 14.140 1.00 25.68 117 GLN A C 1
ATOM 878 O O . GLN A 1 118 ? 13.676 12.055 13.927 1.00 30.44 117 GLN A O 1
ATOM 884 N N . GLN A 1 119 ? 15.708 12.078 14.816 1.00 24.89 118 GLN A N 1
ATOM 885 C CA . GLN A 1 119 ? 15.603 13.496 15.210 1.00 28.13 118 GLN A CA 1
ATOM 886 C C . GLN A 1 119 ? 16.974 14.080 15.129 1.00 26.55 118 GLN A C 1
ATOM 887 O O . GLN A 1 119 ? 17.954 13.397 15.459 1.00 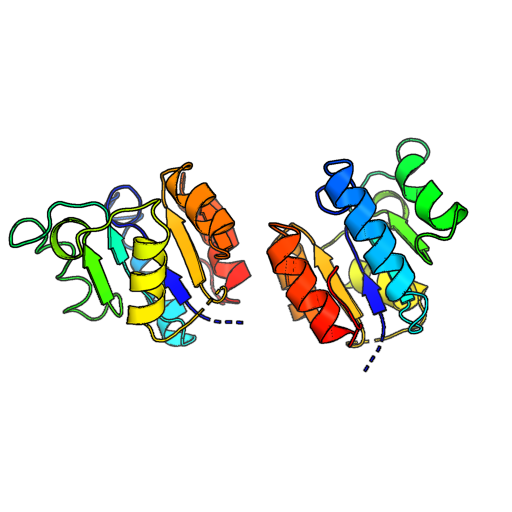27.16 118 GLN A O 1
ATOM 893 N N . PHE A 1 120 ? 17.057 15.328 14.667 1.00 24.08 119 PHE A N 1
ATOM 894 C CA . PHE A 1 120 ? 18.343 15.949 14.436 1.00 22.00 119 PHE A CA 1
ATOM 895 C C . PHE A 1 120 ? 19.192 15.915 15.700 1.00 21.44 119 PHE A C 1
ATOM 896 O O . PHE A 1 120 ? 20.387 15.590 15.647 1.00 21.36 119 PHE A O 1
ATOM 904 N N . ASP A 1 121 ? 18.605 16.248 16.841 1.00 20.98 120 ASP A N 1
ATOM 905 C CA . ASP A 1 121 ? 19.367 16.364 18.082 1.00 23.37 120 ASP A CA 1
ATOM 906 C C . ASP A 1 121 ? 20.084 15.084 18.463 1.00 24.25 120 ASP A C 1
ATOM 907 O O . ASP A 1 121 ? 21.146 15.149 19.054 1.00 26.45 120 ASP A O 1
ATOM 912 N N . ARG A 1 122 ? 19.487 13.935 18.179 1.00 24.23 121 ARG A N 1
ATOM 913 C CA . ARG A 1 122 ? 20.129 12.666 18.489 1.00 25.79 121 ARG A CA 1
ATOM 914 C C . ARG A 1 122 ? 21.219 12.381 17.470 1.00 24.14 121 ARG A C 1
ATOM 915 O O . ARG A 1 122 ? 22.346 12.093 17.814 1.00 24.93 121 ARG A O 1
ATOM 923 N N . ALA A 1 123 ? 20.886 12.488 16.203 1.00 22.88 122 ALA A N 1
ATOM 924 C CA . ALA A 1 123 ? 21.821 12.159 15.146 1.00 21.52 122 ALA A CA 1
ATOM 925 C C . ALA A 1 123 ? 23.061 13.065 15.112 1.00 22.54 122 ALA A C 1
ATOM 926 O O . ALA A 1 123 ? 24.151 12.618 14.783 1.00 23.56 122 ALA A O 1
ATOM 928 N N . VAL A 1 124 ? 22.902 14.355 15.393 1.00 20.75 123 VAL A N 1
ATOM 929 C CA . VAL A 1 124 ? 24.023 15.271 15.338 1.00 18.41 123 VAL A CA 1
ATOM 930 C C . VAL A 1 124 ? 25.157 14.876 16.301 1.00 19.91 123 VAL A C 1
ATOM 931 O O . VAL A 1 124 ? 26.349 15.043 15.989 1.00 21.52 123 VAL A O 1
ATOM 935 N N . VAL A 1 125 ? 24.802 14.380 17.463 1.00 20.29 124 VAL A N 1
ATOM 936 C CA . VAL A 1 125 ? 25.811 13.939 18.439 1.00 22.62 124 VAL A CA 1
ATOM 937 C C . VAL A 1 125 ? 26.737 12.895 17.814 1.00 19.84 124 VAL A C 1
ATOM 938 O O . VAL A 1 125 ? 27.962 12.961 17.950 1.00 19.52 124 VAL A O 1
ATOM 942 N N . GLU A 1 126 ? 26.133 11.899 17.150 1.00 19.11 125 GLU A N 1
ATOM 943 C CA . GLU A 1 126 ? 26.852 10.849 16.472 1.00 20.19 125 GLU A CA 1
ATOM 944 C C . GLU A 1 126 ? 27.705 11.403 15.354 1.00 18.93 125 GLU A C 1
ATOM 945 O O . GLU A 1 126 ? 28.847 11.018 15.181 1.00 19.13 125 GLU A O 1
ATOM 951 N N . ILE A 1 127 ? 27.138 12.286 14.532 1.00 18.16 126 ILE A N 1
ATOM 952 C CA . ILE A 1 127 ? 27.861 12.746 13.377 1.00 18.42 126 ILE A CA 1
ATOM 953 C C . ILE A 1 127 ? 29.082 13.518 13.822 1.00 17.81 126 ILE A C 1
ATOM 954 O O . ILE A 1 127 ? 30.170 13.348 13.325 1.00 17.76 126 ILE A O 1
ATOM 959 N N . VAL A 1 128 ? 28.866 14.486 14.717 1.00 15.75 127 VAL A N 1
ATOM 960 C CA . VAL A 1 128 ? 29.922 15.324 15.201 1.00 19.08 127 VAL A CA 1
ATOM 961 C C . VAL A 1 128 ? 31.038 14.505 15.835 1.00 18.22 127 VAL A C 1
ATOM 962 O O . VAL A 1 128 ? 32.222 14.780 15.626 1.00 18.72 127 VAL A O 1
ATOM 966 N N . GLY A 1 129 ? 30.657 13.459 16.570 1.00 18.72 128 GLY A N 1
ATOM 967 C CA . GLY A 1 129 ? 31.631 12.582 17.227 1.00 17.52 128 GLY A CA 1
ATOM 968 C C . GLY A 1 129 ? 32.461 11.782 16.226 1.00 17.30 128 GLY A C 1
ATOM 969 O O . GLY A 1 129 ? 33.672 11.663 16.384 1.00 18.96 128 GLY A O 1
ATOM 970 N N . LEU A 1 130 ? 31.811 11.255 15.206 1.00 17.01 129 LEU A N 1
ATOM 971 C CA . LEU A 1 130 ? 32.447 10.442 14.182 1.00 17.59 129 LEU A CA 1
ATOM 972 C C . LEU A 1 130 ? 33.476 11.224 13.377 1.00 22.06 129 LEU A C 1
ATOM 973 O O . LEU A 1 130 ? 34.523 10.700 13.031 1.00 23.88 129 LEU A O 1
ATOM 978 N N . PHE A 1 131 ? 33.182 12.490 13.115 1.00 20.48 130 PHE A N 1
ATOM 979 C CA . PHE A 1 131 ? 34.054 13.337 12.291 1.00 22.75 130 PHE A CA 1
ATOM 980 C C . PHE A 1 131 ? 34.964 14.240 13.087 1.00 23.61 130 PHE A C 1
ATOM 981 O O . PHE A 1 131 ? 35.852 14.865 12.511 1.00 27.43 130 PHE A O 1
ATOM 989 N N . GLY A 1 132 ? 34.793 14.292 14.415 1.00 21.77 131 GLY A N 1
ATOM 990 C CA . GLY A 1 132 ? 35.639 15.129 15.280 1.00 20.55 131 GLY A CA 1
ATOM 991 C C . GLY A 1 132 ? 35.467 16.599 15.079 1.00 21.53 131 GLY A C 1
ATOM 992 O O . GLY A 1 132 ? 36.422 17.341 15.240 1.00 20.55 131 GLY A O 1
ATOM 993 N N . LEU A 1 133 ? 34.246 17.004 14.791 1.00 22.34 132 LEU A N 1
ATOM 994 C CA . LEU A 1 133 ? 33.925 18.399 14.568 1.00 20.59 132 LEU A CA 1
ATOM 995 C C . LEU A 1 133 ? 33.874 19.121 15.910 1.00 25.46 132 LEU A C 1
ATOM 996 O O . LEU A 1 133 ? 33.562 18.522 16.947 1.00 26.99 132 LEU A O 1
ATOM 1001 N N . GLU A 1 134 ? 34.198 20.403 15.877 1.00 26.98 133 GLU A N 1
ATOM 1002 C CA A GLU A 1 134 ? 34.275 21.197 17.090 0.50 27.03 133 GLU A CA 1
ATOM 1003 C CA B GLU A 1 134 ? 34.278 21.210 17.082 0.50 25.85 133 GLU A CA 1
ATOM 1004 C C . GLU A 1 134 ? 33.054 22.113 17.180 1.00 29.27 133 GLU A C 1
ATOM 1005 O O . GLU A 1 134 ? 32.620 22.686 16.189 1.00 32.66 133 GLU A O 1
ATOM 1010 N N . GLY A 1 135 ? 32.487 22.201 18.381 1.00 27.17 134 GLY A N 1
ATOM 1011 C CA . GLY A 1 135 ? 31.317 23.042 18.642 1.00 27.22 134 GLY A CA 1
ATOM 1012 C C . GLY A 1 135 ? 29.999 22.296 18.733 1.00 26.07 134 GLY A C 1
ATOM 1013 O O . GLY A 1 135 ? 29.938 21.064 18.585 1.00 24.91 134 GLY A O 1
ATOM 1014 N N . GLU A 1 136 ? 28.939 23.044 18.997 1.00 21.42 135 GLU A N 1
ATOM 1015 C CA . GLU A 1 136 ? 27.592 22.486 19.058 1.00 23.69 135 GLU A CA 1
ATOM 1016 C C . GLU A 1 136 ? 26.865 22.789 17.757 1.00 21.13 135 GLU A C 1
ATOM 1017 O O . GLU A 1 136 ? 26.758 23.922 17.356 1.00 24.87 135 GLU A O 1
ATOM 1023 N N . PHE A 1 137 ? 26.295 21.753 17.152 1.00 19.55 136 PHE A N 1
ATOM 1024 C CA . PHE A 1 137 ? 25.609 21.876 15.883 1.00 19.50 136 PHE A CA 1
ATOM 1025 C C . PHE A 1 137 ? 24.108 21.658 16.031 1.00 22.64 136 PHE A C 1
ATOM 1026 O O . PHE A 1 137 ? 23.685 21.087 17.047 1.00 25.03 136 PHE A O 1
ATOM 1035 N N . GLY B 1 1 ? 25.864 2.331 21.259 1.00 39.69 0 GLY B N 1
ATOM 1036 C CA . GLY B 1 1 ? 24.993 1.514 20.359 1.00 40.23 0 GLY B CA 1
ATOM 1037 C C . GLY B 1 1 ? 23.607 1.232 20.910 1.00 39.21 0 GLY B C 1
ATOM 1038 O O . GLY B 1 1 ? 23.357 1.467 22.080 1.00 40.36 0 GLY B O 1
ATOM 1047 N N . ARG B 1 3 ? 21.456 -0.738 22.671 1.00 25.27 2 ARG B N 1
ATOM 1048 C CA . ARG B 1 3 ? 21.692 -1.851 23.582 1.00 26.53 2 ARG B CA 1
ATOM 1049 C C . ARG B 1 3 ? 20.532 -2.143 24.517 1.00 20.28 2 ARG B C 1
ATOM 1050 O O . ARG B 1 3 ? 20.594 -3.100 25.283 1.00 23.08 2 ARG B O 1
ATOM 1058 N N . GLY B 1 4 ? 19.498 -1.305 24.482 1.00 20.10 3 GLY B N 1
ATOM 1059 C CA . GLY B 1 4 ? 18.366 -1.489 25.399 1.00 20.04 3 GLY B CA 1
ATOM 1060 C C . GLY B 1 4 ? 17.047 -1.526 24.657 1.00 19.42 3 GLY B C 1
ATOM 1061 O O . GLY B 1 4 ? 16.828 -0.701 23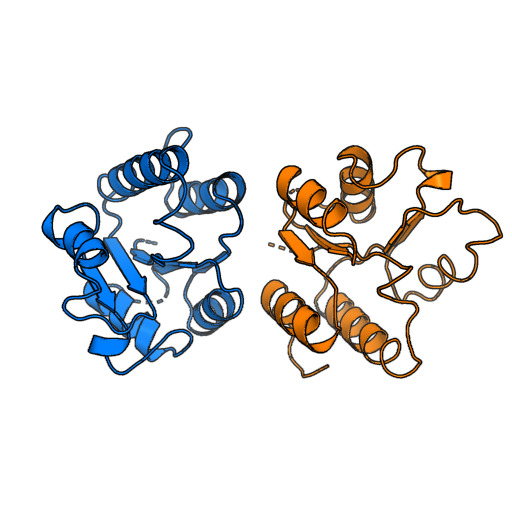.773 1.00 19.69 3 GLY B O 1
ATOM 1062 N N . LEU B 1 5 ? 16.164 -2.436 25.041 1.00 19.71 4 LEU B N 1
ATOM 1063 C CA . LEU B 1 5 ? 14.832 -2.597 24.472 1.00 18.84 4 LEU B CA 1
ATOM 1064 C C . LEU B 1 5 ? 13.826 -2.493 25.593 1.00 20.17 4 LEU B C 1
ATOM 1065 O O . LEU B 1 5 ? 13.750 -3.367 26.462 1.00 21.00 4 LEU B O 1
ATOM 1070 N N . ILE B 1 6 ? 13.076 -1.401 25.543 1.00 19.78 5 ILE B N 1
ATOM 1071 C CA . ILE B 1 6 ? 12.004 -1.099 26.530 1.00 19.69 5 ILE B CA 1
ATOM 1072 C C . ILE B 1 6 ? 10.660 -1.305 25.783 1.00 19.04 5 ILE B C 1
ATOM 1073 O O . ILE B 1 6 ? 10.430 -0.707 24.724 1.00 19.45 5 ILE B O 1
ATOM 1078 N N . VAL B 1 7 ? 9.769 -2.121 26.336 1.00 18.57 6 VAL B N 1
ATOM 1079 C CA A VAL B 1 7 ? 8.540 -2.498 25.688 0.50 18.23 6 VAL B CA 1
ATOM 1080 C CA B VAL B 1 7 ? 8.524 -2.484 25.680 0.50 18.63 6 VAL B CA 1
ATOM 1081 C C . VAL B 1 7 ? 7.369 -2.290 26.650 1.00 19.25 6 VAL B C 1
ATOM 1082 O O . VAL B 1 7 ? 7.482 -2.552 27.854 1.00 18.86 6 VAL B O 1
ATOM 1089 N N . ASP B 1 8 ? 6.234 -1.870 26.127 1.00 20.82 7 ASP B N 1
ATOM 1090 C CA . ASP B 1 8 ? 5.033 -1.887 26.945 1.00 22.63 7 ASP B CA 1
ATOM 1091 C C . ASP B 1 8 ? 4.525 -3.272 27.065 1.00 23.16 7 ASP B C 1
ATOM 1092 O O . ASP B 1 8 ? 4.919 -4.143 26.292 1.00 22.20 7 ASP B O 1
ATOM 1097 N N . TYR B 1 9 ? 3.614 -3.501 28.023 1.00 23.60 8 TYR B N 1
ATOM 1098 C CA . TYR B 1 9 ? 2.959 -4.757 28.153 1.00 21.44 8 TYR B CA 1
ATOM 1099 C C . TYR B 1 9 ? 1.598 -4.727 27.420 1.00 21.61 8 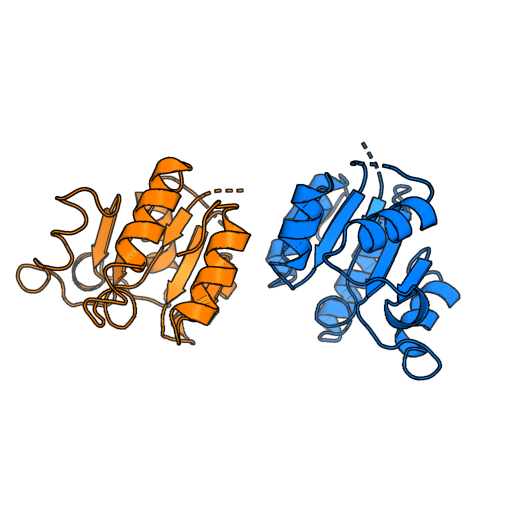TYR B C 1
ATOM 1100 O O . TYR B 1 9 ? 1.398 -5.333 26.367 1.00 20.05 8 TYR B O 1
ATOM 1109 N N . ALA B 1 10 ? 0.636 -4.025 27.991 1.00 20.68 9 ALA B N 1
ATOM 1110 C CA . ALA B 1 10 ? -0.697 -4.022 27.410 1.00 22.22 9 ALA B CA 1
ATOM 1111 C C . ALA B 1 10 ? -0.689 -3.388 26.010 1.00 22.50 9 ALA B C 1
ATOM 1112 O O . ALA B 1 10 ? -0.168 -2.292 25.822 1.00 25.41 9 ALA B O 1
ATOM 1114 N N . GLY B 1 11 ? -1.283 -4.088 25.053 1.00 24.13 10 GLY B N 1
ATOM 1115 C CA . GLY B 1 11 ? -1.292 -3.640 23.661 1.00 23.96 10 GLY B CA 1
ATOM 1116 C C . GLY B 1 11 ? -0.030 -3.998 22.859 1.00 26.93 10 GLY B C 1
ATOM 1117 O O . GLY B 1 11 ? 0.088 -3.709 21.648 1.00 25.91 10 GLY B O 1
ATOM 1118 N N . VAL B 1 12 ? 0.919 -4.661 23.513 1.00 23.91 11 VAL B N 1
ATOM 1119 C CA . VAL B 1 12 ? 2.121 -5.084 22.807 1.00 23.01 11 VAL B CA 1
ATOM 1120 C C . VAL B 1 12 ? 2.398 -6.545 23.078 1.00 23.36 11 VAL B C 1
ATOM 1121 O O . VAL B 1 12 ? 2.495 -7.351 22.163 1.00 23.82 11 VAL B O 1
ATOM 1125 N N . LEU B 1 13 ? 2.519 -6.915 24.338 1.00 21.60 12 LEU B N 1
ATOM 1126 C CA . LEU B 1 13 ? 2.905 -8.259 24.715 1.00 20.76 12 LEU B CA 1
ATOM 1127 C C . LEU B 1 13 ? 1.739 -9.145 25.160 1.00 23.98 12 LEU B C 1
ATOM 1128 O O . LEU B 1 13 ? 1.941 -10.288 25.553 1.00 21.37 12 LEU B O 1
ATOM 1133 N N . ASP B 1 14 ? 0.516 -8.618 25.163 1.00 22.91 13 ASP B N 1
ATOM 1134 C CA . ASP B 1 14 ? -0.601 -9.368 25.672 1.00 23.20 13 ASP B CA 1
ATOM 1135 C C . ASP B 1 14 ? -1.639 -9.712 24.587 1.00 25.63 13 ASP B C 1
ATOM 1136 O O . ASP B 1 14 ? -2.817 -9.838 24.894 1.00 25.54 13 ASP B O 1
ATOM 1141 N N . GLY B 1 15 ? -1.190 -9.961 23.359 1.00 21.43 14 GLY B N 1
ATOM 1142 C CA . GLY B 1 15 ? -2.103 -10.230 22.261 1.00 21.18 14 GLY B CA 1
ATOM 1143 C C . GLY B 1 15 ? -2.406 -11.685 22.091 1.00 19.77 14 GLY B C 1
ATOM 1144 O O . GLY B 1 15 ? -2.423 -12.484 23.034 1.00 20.27 14 GLY B O 1
ATOM 1145 N N . THR B 1 16 ? -2.693 -12.052 20.859 1.00 20.40 15 THR B N 1
ATOM 1146 C CA . THR B 1 16 ? -2.985 -13.470 20.598 1.00 20.88 15 THR B CA 1
ATOM 1147 C C . THR B 1 16 ? -1.811 -14.404 20.946 1.00 20.53 15 THR B C 1
ATOM 1148 O O . THR B 1 16 ? -0.670 -13.956 21.074 1.00 19.12 15 THR B O 1
ATOM 1152 N N . ASP B 1 17 ? -2.074 -15.708 21.025 1.00 22.24 16 ASP B N 1
ATOM 1153 C CA . ASP B 1 17 ? -1.053 -16.714 21.348 1.00 22.27 16 ASP B CA 1
ATOM 1154 C C . ASP B 1 17 ? -0.021 -16.659 20.244 1.00 21.35 16 ASP B C 1
ATOM 1155 O O . ASP B 1 17 ? 1.177 -16.740 20.492 1.00 19.46 16 ASP B O 1
ATOM 1160 N N . GLU B 1 18 ? -0.476 -16.443 19.017 1.00 20.74 17 GLU B N 1
ATOM 1161 C CA . GLU B 1 18 ? 0.435 -16.210 17.901 1.00 19.58 17 GLU B CA 1
ATOM 1162 C C . GLU B 1 18 ? 1.397 -15.046 18.124 1.00 19.90 17 GLU B C 1
ATOM 1163 O O . GLU B 1 18 ? 2.596 -15.218 18.013 1.00 20.02 17 GLU B O 1
ATOM 1169 N N . ASP B 1 19 ? 0.882 -13.851 18.407 1.00 17.90 18 ASP B N 1
ATOM 1170 C CA . ASP B 1 19 ? 1.751 -12.706 18.598 1.00 20.23 18 ASP B CA 1
ATOM 1171 C C . ASP B 1 19 ? 2.659 -12.824 19.816 1.00 18.26 18 ASP B C 1
ATOM 1172 O O . ASP B 1 19 ? 3.823 -12.401 19.750 1.00 18.36 18 ASP B O 1
ATOM 1177 N N . GLN B 1 20 ? 2.155 -13.433 20.888 1.00 18.95 19 GLN B N 1
ATOM 1178 C CA . GLN B 1 20 ? 2.983 -13.678 22.081 1.00 19.35 19 GLN B CA 1
ATOM 1179 C C . GLN B 1 20 ? 4.138 -14.608 21.768 1.00 16.33 19 GLN B C 1
ATOM 1180 O O . GLN B 1 20 ? 5.246 -14.377 22.263 1.00 17.63 19 GLN B O 1
ATOM 1186 N N . ARG B 1 21 ? 3.910 -15.668 20.987 1.00 16.71 20 ARG B N 1
ATOM 1187 C CA A ARG B 1 21 ? 4.962 -16.565 20.600 0.50 18.18 20 ARG B CA 1
ATOM 1188 C CA B ARG B 1 21 ? 4.963 -16.563 20.592 0.50 17.80 20 ARG B CA 1
ATOM 1189 C C . ARG B 1 21 ? 6.042 -15.815 19.811 1.00 16.06 20 ARG B C 1
ATOM 1190 O O . ARG B 1 21 ? 7.255 -16.009 20.033 1.00 15.98 20 ARG B O 1
ATOM 1205 N N . ARG B 1 22 ? 5.612 -14.954 18.869 1.00 15.61 21 ARG B N 1
ATOM 1206 C CA . ARG B 1 22 ? 6.535 -14.166 18.047 1.00 15.89 21 ARG B CA 1
ATOM 1207 C C . ARG B 1 22 ? 7.374 -13.223 18.941 1.00 13.22 21 ARG B C 1
ATOM 1208 O O . ARG B 1 22 ? 8.614 -13.129 18.796 1.00 14.39 21 ARG B O 1
ATOM 1216 N N . TRP B 1 23 ? 6.710 -12.599 19.908 1.00 16.91 22 TRP B N 1
ATOM 1217 C CA . TRP B 1 23 ? 7.389 -11.770 20.856 1.00 17.40 22 TRP B CA 1
ATOM 1218 C C . TRP B 1 23 ? 8.369 -12.526 21.716 1.00 14.50 22 TRP B C 1
ATOM 1219 O O . TRP B 1 23 ? 9.502 -12.044 21.926 1.00 13.95 22 TRP B O 1
ATOM 1230 N N . ARG B 1 24 ? 8.069 -13.762 22.137 1.00 15.83 23 ARG B N 1
ATOM 1231 C CA . ARG B 1 24 ? 8.992 -14.584 22.957 1.00 16.95 23 ARG B CA 1
ATOM 1232 C C . ARG B 1 24 ? 10.237 -14.880 22.144 1.00 13.16 23 ARG B C 1
ATOM 1233 O O . ARG B 1 24 ? 11.350 -14.755 22.624 1.00 15.60 23 ARG B O 1
ATOM 1241 N N . ASN B 1 25 ? 10.047 -15.102 20.852 1.00 13.34 24 ASN B N 1
ATOM 1242 C CA . ASN B 1 25 ? 11.167 -15.406 19.979 1.00 17.82 24 ASN B CA 1
ATOM 1243 C C . ASN B 1 25 ? 12.041 -14.176 19.822 1.00 15.61 24 ASN B C 1
ATOM 1244 O O . ASN B 1 25 ? 13.270 -14.280 19.858 1.00 16.91 24 ASN B O 1
ATOM 1249 N N . LEU B 1 26 ? 11.401 -13.015 19.644 1.00 15.68 25 LEU B N 1
ATOM 1250 C CA . LEU B 1 26 ? 12.104 -11.732 19.389 1.00 16.61 25 LEU B CA 1
ATOM 1251 C C . LEU B 1 26 ? 12.891 -11.346 20.641 1.00 15.39 25 LEU B C 1
ATOM 1252 O O . LEU B 1 26 ? 14.105 -11.077 20.580 1.00 16.92 25 LEU B O 1
ATOM 1257 N N . LEU B 1 27 ? 12.247 -11.464 21.778 1.00 16.55 26 LEU B N 1
ATOM 1258 C CA . LEU B 1 27 ? 12.890 -11.147 23.058 1.00 17.95 26 LEU B CA 1
ATOM 1259 C C . LEU B 1 27 ? 14.031 -12.168 23.354 1.00 15.19 26 LEU B C 1
ATOM 1260 O O . LEU B 1 27 ? 15.079 -11.723 23.900 1.00 18.50 26 LEU B O 1
ATOM 1265 N N . ALA B 1 28 ? 13.907 -13.499 23.046 1.00 16.41 27 ALA B N 1
ATOM 1266 C CA . ALA B 1 28 ? 14.973 -14.442 23.226 1.00 19.20 27 ALA B CA 1
ATOM 1267 C C . ALA B 1 28 ? 16.177 -14.083 22.332 1.00 15.10 27 ALA B C 1
ATOM 1268 O O . ALA B 1 28 ? 17.324 -14.195 22.758 1.00 17.31 27 ALA B O 1
ATOM 1270 N N . ALA B 1 29 ? 15.903 -13.686 21.102 1.00 16.56 28 ALA B N 1
ATOM 1271 C CA . ALA B 1 29 ? 16.946 -13.243 20.167 1.00 16.32 28 ALA B CA 1
ATOM 1272 C C . ALA B 1 29 ? 17.645 -11.979 20.719 1.00 19.20 28 ALA B C 1
ATOM 1273 O O . ALA B 1 29 ? 18.881 -11.877 20.661 1.00 19.60 28 ALA B O 1
ATOM 1275 N N . ALA B 1 30 ? 16.875 -11.029 21.199 1.00 19.30 29 ALA B N 1
ATOM 1276 C CA . ALA B 1 30 ? 17.472 -9.808 21.788 1.00 17.72 29 ALA B CA 1
ATOM 1277 C C . ALA B 1 30 ? 18.427 -10.180 22.938 1.00 17.63 29 ALA B C 1
ATOM 1278 O O . ALA B 1 30 ? 19.606 -9.774 22.965 1.00 18.28 29 ALA B O 1
ATOM 1280 N N . LYS B 1 31 ? 17.950 -10.992 23.866 1.00 19.86 30 LYS B N 1
ATOM 1281 C CA . LYS B 1 31 ? 18.775 -11.510 24.966 1.00 23.32 30 LYS B CA 1
ATOM 1282 C C . LYS B 1 31 ? 20.072 -12.157 24.496 1.00 21.26 30 LYS B C 1
ATOM 1283 O O . LYS B 1 31 ? 21.157 -11.908 25.049 1.00 20.16 30 LYS B O 1
ATOM 1289 N N . LYS B 1 32 ? 19.974 -13.034 23.511 1.00 19.95 31 LYS B N 1
ATOM 1290 C CA . LYS B 1 32 ? 21.122 -13.756 22.987 1.00 21.33 31 LYS B CA 1
ATOM 1291 C C . LYS B 1 32 ? 22.136 -12.803 22.409 1.00 20.96 31 LYS B C 1
ATOM 1292 O O . LYS B 1 32 ? 23.291 -13.158 22.308 1.00 24.20 31 LYS B O 1
ATOM 1296 N N . ASN B 1 33 ? 21.672 -11.665 21.899 1.00 19.71 32 ASN B N 1
ATOM 1297 C CA . ASN B 1 33 ? 22.556 -10.652 21.331 1.00 17.74 32 ASN B CA 1
ATOM 1298 C C . ASN B 1 33 ? 23.060 -9.660 22.391 1.00 19.81 32 ASN B C 1
ATOM 1299 O O . ASN B 1 33 ? 23.755 -8.703 22.048 1.00 21.20 32 ASN B O 1
ATOM 1304 N N . GLY B 1 34 ? 22.722 -9.878 23.664 1.00 18.70 33 GLY B N 1
ATOM 1305 C CA . GLY B 1 34 ? 23.179 -9.027 24.754 1.00 19.92 33 GLY B CA 1
ATOM 1306 C C . GLY B 1 34 ? 22.371 -7.764 24.939 1.00 22.23 33 GLY B C 1
ATOM 1307 O O . GLY B 1 34 ? 22.792 -6.861 25.651 1.00 24.20 33 GLY B O 1
ATOM 1308 N N . VAL B 1 35 ? 21.199 -7.698 24.326 1.00 18.69 34 VAL B N 1
ATOM 1309 C CA . VAL B 1 35 ? 20.319 -6.559 24.475 1.00 19.36 34 VAL B CA 1
ATOM 1310 C C . VAL B 1 35 ? 19.557 -6.638 25.790 1.00 20.22 34 VAL B C 1
ATOM 1311 O O . VAL B 1 35 ? 18.953 -7.654 26.102 1.00 19.49 34 VAL B O 1
ATOM 1315 N N . GLY B 1 36 ? 19.622 -5.578 26.578 1.00 20.04 35 GLY B N 1
ATOM 1316 C CA . GLY B 1 36 ? 18.879 -5.531 27.832 1.00 21.23 35 GLY B CA 1
ATOM 1317 C C . GLY B 1 36 ? 17.421 -5.273 27.531 1.00 21.14 35 GLY B C 1
ATOM 1318 O O . GLY B 1 36 ? 17.114 -4.472 26.648 1.00 20.08 35 GLY B O 1
ATOM 1319 N N . THR B 1 37 ? 16.522 -5.930 28.274 1.00 20.67 36 THR B N 1
ATOM 1320 C CA . THR B 1 37 ? 15.096 -5.852 28.043 1.00 18.52 36 THR B CA 1
ATOM 1321 C C . THR B 1 37 ? 14.303 -5.463 29.280 1.00 20.93 36 THR B C 1
ATOM 1322 O O . THR B 1 37 ? 14.507 -6.014 30.362 1.00 20.26 36 THR B O 1
ATOM 1326 N N . VAL B 1 38 ? 13.451 -4.461 29.134 1.00 19.79 37 VAL B N 1
ATOM 1327 C CA A VAL B 1 38 ? 12.633 -3.934 30.230 0.80 20.02 37 VAL B CA 1
ATOM 1328 C CA B VAL B 1 38 ? 12.619 -4.046 30.238 0.20 19.33 37 VAL B CA 1
ATOM 1329 C C . VAL B 1 38 ? 11.198 -3.783 29.752 1.00 19.56 37 VAL B C 1
ATOM 1330 O O . VAL B 1 38 ? 10.967 -3.234 28.660 1.00 19.57 37 VAL B O 1
ATOM 1337 N N . ILE B 1 39 ? 10.240 -4.211 30.572 1.00 17.72 38 ILE B N 1
ATOM 1338 C CA . ILE B 1 39 ? 8.851 -3.869 30.352 1.00 18.48 38 ILE B CA 1
ATOM 1339 C C . ILE B 1 39 ? 8.597 -2.598 31.184 1.00 20.59 38 ILE B C 1
ATOM 1340 O O . ILE B 1 39 ? 8.912 -2.577 32.391 1.00 19.78 38 ILE B O 1
ATOM 1345 N N . LEU B 1 40 ? 8.128 -1.532 30.532 1.00 18.02 39 LEU B N 1
ATOM 1346 C CA . LEU B 1 40 ? 7.766 -0.293 31.196 1.00 17.04 39 LEU B CA 1
ATOM 1347 C C . LEU B 1 40 ? 6.300 -0.109 30.898 1.00 18.88 39 LEU B C 1
ATOM 1348 O O . LEU B 1 40 ? 5.919 0.153 29.757 1.00 17.95 39 LEU B O 1
ATOM 1353 N N . SER B 1 41 ? 5.462 -0.277 31.923 1.00 17.98 40 SER B N 1
ATOM 1354 C CA . SER B 1 41 ? 4.030 -0.373 31.750 1.00 18.65 40 SER B CA 1
ATOM 1355 C C . SER B 1 41 ? 3.314 0.660 32.647 1.00 18.98 40 SER B C 1
ATOM 1356 O O . SER B 1 41 ? 3.614 0.731 33.836 1.00 20.20 40 SER B O 1
ATOM 1359 N N . ASN B 1 42 ? 2.349 1.395 32.098 1.00 17.95 41 ASN B N 1
ATOM 1360 C CA . ASN B 1 42 ? 1.447 2.215 32.905 1.00 20.17 41 ASN B CA 1
ATOM 1361 C C . ASN B 1 42 ? 0.362 1.273 33.401 1.00 21.01 41 ASN B C 1
ATOM 1362 O O . ASN B 1 42 ? -0.555 0.899 32.660 1.00 22.75 41 ASN B O 1
ATOM 1367 N N . ASP B 1 43 ? 0.456 0.913 34.660 1.00 20.33 42 ASP B N 1
ATOM 1368 C CA . ASP B 1 43 ? -0.386 -0.101 35.266 1.00 21.31 42 ASP B CA 1
ATOM 1369 C C . ASP B 1 43 ? -0.337 0.151 36.759 1.00 22.25 42 ASP B C 1
ATOM 1370 O O . ASP B 1 43 ? 0.703 0.602 37.268 1.00 19.96 42 ASP B O 1
ATOM 1375 N N . PRO B 1 44 ? -1.450 -0.088 37.458 1.00 20.27 43 PRO B N 1
ATOM 1376 C CA . PRO B 1 44 ? -1.398 0.139 38.908 1.00 19.23 43 PRO B CA 1
ATOM 1377 C C . PRO B 1 44 ? -0.382 -0.742 39.676 1.00 17.88 43 PRO B C 1
ATOM 1378 O O . PRO B 1 44 ? 0.014 -0.390 40.806 1.00 18.37 43 PRO B O 1
ATOM 1382 N N . GLY B 1 45 ? -0.027 -1.884 39.091 1.00 17.44 44 GLY B N 1
ATOM 1383 C CA . GLY B 1 45 ? 0.962 -2.746 39.667 1.00 18.69 44 GLY B CA 1
ATOM 1384 C C . GLY B 1 45 ? 0.422 -3.548 40.806 1.00 16.69 44 GLY B C 1
ATOM 1385 O O . GLY B 1 45 ? -0.801 -3.808 40.913 1.00 18.74 44 GLY B O 1
ATOM 1386 N N . GLY B 1 46 ? 1.347 -4.003 41.646 1.00 17.43 45 GLY B N 1
ATOM 1387 C CA . GLY B 1 46 ? 1.001 -4.855 42.735 1.00 16.85 45 GLY B CA 1
ATOM 1388 C C . GLY B 1 46 ? 0.477 -6.214 42.316 1.00 16.04 45 GLY B C 1
ATOM 1389 O O . GLY B 1 46 ? 0.806 -6.717 41.231 1.00 17.54 45 GLY B O 1
ATOM 1390 N N . LEU B 1 47 ? -0.363 -6.800 43.143 1.00 17.87 46 LEU B N 1
ATOM 1391 C CA . LEU B 1 47 ? -0.729 -8.212 42.980 1.00 17.92 46 LEU B CA 1
ATOM 1392 C C . LEU B 1 47 ? -1.388 -8.448 41.619 1.00 19.46 46 LEU B C 1
ATOM 1393 O O . LEU B 1 47 ? -1.152 -9.457 40.973 1.00 21.31 46 LEU B O 1
ATOM 1398 N N . GLY B 1 48 ? -2.193 -7.489 41.203 1.00 19.70 47 GLY B N 1
ATOM 1399 C CA . GLY B 1 48 ? -2.909 -7.533 39.940 1.00 23.02 47 GLY B CA 1
ATOM 1400 C C . GLY B 1 48 ? -2.009 -7.604 38.738 1.00 23.90 47 GLY B C 1
ATOM 1401 O O . GLY B 1 48 ? -2.453 -8.017 37.665 1.00 27.17 47 GLY B O 1
ATOM 1402 N N . ALA B 1 49 ? -0.754 -7.195 38.887 1.00 20.20 48 ALA B N 1
ATOM 1403 C CA . ALA B 1 49 ? 0.195 -7.254 37.789 1.00 18.96 48 ALA B CA 1
ATOM 1404 C C . ALA B 1 49 ? 1.093 -8.496 37.818 1.00 18.79 48 ALA B C 1
ATOM 1405 O O . ALA B 1 49 ? 2.114 -8.531 37.112 1.00 20.03 48 ALA B O 1
ATOM 1407 N N . ALA B 1 50 ? 0.732 -9.501 38.608 1.00 18.54 49 ALA B N 1
ATOM 1408 C CA . ALA B 1 50 ? 1.501 -10.736 38.708 1.00 21.32 49 ALA B CA 1
ATOM 1409 C C . ALA B 1 50 ? 1.851 -11.334 37.321 1.00 22.61 49 ALA B C 1
ATOM 1410 O O . ALA B 1 50 ? 2.977 -11.735 37.116 1.00 23.16 49 ALA B O 1
ATOM 1412 N N . PRO B 1 51 ? 0.894 -11.356 36.388 1.00 26.06 50 PRO B N 1
ATOM 1413 C CA . PRO B 1 51 ? 1.204 -11.830 35.028 1.00 28.73 50 PRO B CA 1
ATOM 1414 C C . PRO B 1 51 ? 2.334 -11.095 34.350 1.00 26.93 50 PRO B C 1
ATOM 1415 O O . PRO B 1 51 ? 3.100 -11.721 33.591 1.00 30.26 50 PRO B O 1
ATOM 1419 N N . ILE B 1 52 ? 2.428 -9.789 34.563 1.00 24.43 51 ILE B N 1
ATOM 1420 C CA . ILE B 1 52 ? 3.488 -9.002 33.927 1.00 22.56 51 ILE B CA 1
ATOM 1421 C C . ILE B 1 52 ? 4.808 -9.344 34.616 1.00 23.50 51 ILE B C 1
ATOM 1422 O O . ILE B 1 52 ? 5.820 -9.616 33.982 1.00 22.13 51 ILE B O 1
ATOM 1427 N N . ARG B 1 53 ? 4.785 -9.331 35.943 1.00 22.00 52 ARG B N 1
ATOM 1428 C CA A ARG B 1 53 ? 5.969 -9.561 36.753 0.50 22.93 52 ARG B CA 1
ATOM 1429 C CA B ARG B 1 53 ? 5.963 -9.571 36.769 0.50 23.44 52 ARG B CA 1
ATOM 1430 C C . ARG B 1 53 ? 6.562 -10.961 36.515 1.00 22.67 52 ARG B C 1
ATOM 1431 O O . ARG B 1 53 ? 7.794 -11.151 36.586 1.00 24.29 52 ARG B O 1
ATOM 1446 N N . GLU B 1 54 ? 5.700 -11.934 36.234 1.00 25.44 53 GLU B N 1
ATOM 1447 C CA . GLU B 1 54 ? 6.107 -13.291 35.890 1.00 27.53 53 GLU B CA 1
ATOM 1448 C C . GLU B 1 54 ? 7.129 -13.287 34.748 1.00 25.76 53 GLU B C 1
ATOM 1449 O O . GLU B 1 54 ? 7.999 -14.149 34.695 1.00 26.79 53 GLU B O 1
ATOM 1455 N N . LEU B 1 55 ? 6.999 -12.344 33.819 1.00 23.76 54 LEU B N 1
ATOM 1456 C CA . LEU B 1 55 ? 7.959 -12.285 32.709 1.00 23.58 54 LEU B CA 1
ATOM 1457 C C . LEU B 1 55 ? 9.383 -11.942 33.165 1.00 23.77 54 LEU B C 1
ATOM 1458 O O . LEU B 1 55 ? 10.336 -12.339 32.519 1.00 25.97 54 LEU B O 1
ATOM 1463 N N . GLU B 1 56 ? 9.544 -11.209 34.258 1.00 25.60 55 GLU B N 1
ATOM 1464 C CA . GLU B 1 56 ? 10.852 -10.955 34.827 1.00 23.57 55 GLU B CA 1
ATOM 1465 C C . GLU B 1 56 ? 11.322 -12.183 35.585 1.00 24.57 55 GLU B C 1
ATOM 1466 O O . GLU B 1 56 ? 12.462 -12.627 35.447 1.00 24.34 55 GLU B O 1
ATOM 1472 N N . THR B 1 57 ? 10.433 -12.731 36.394 1.00 26.58 56 THR B N 1
ATOM 1473 C CA A THR B 1 57 ? 10.770 -13.908 37.228 0.50 26.65 56 THR B CA 1
ATOM 1474 C CA B THR B 1 57 ? 10.791 -13.880 37.229 0.50 27.41 56 THR B CA 1
ATOM 1475 C C . THR B 1 57 ? 11.241 -15.082 36.375 1.00 28.57 56 THR B C 1
ATOM 1476 O O . THR B 1 57 ? 12.239 -15.747 36.690 1.00 31.90 56 THR B O 1
ATOM 1483 N N . ASN B 1 58 ? 10.528 -15.336 35.288 1.00 30.84 57 ASN B N 1
ATOM 1484 C CA . ASN B 1 58 ? 10.851 -16.405 34.365 1.00 31.53 57 ASN B CA 1
ATOM 1485 C C . ASN B 1 58 ? 11.936 -16.054 33.327 1.00 34.03 57 ASN B C 1
ATOM 1486 O O . ASN B 1 58 ? 12.213 -16.868 32.450 1.00 34.80 57 ASN B O 1
ATOM 1491 N N . GLY B 1 59 ? 12.526 -14.853 33.407 1.00 30.85 58 GLY B N 1
ATOM 1492 C CA . GLY B 1 59 ? 13.661 -14.507 32.556 1.00 29.04 58 GLY B CA 1
ATOM 1493 C C . GLY B 1 59 ? 13.351 -14.142 31.110 1.00 29.88 58 GLY B C 1
ATOM 1494 O O . GLY B 1 59 ? 14.288 -13.977 30.305 1.00 31.76 58 GLY B O 1
ATOM 1495 N N . VAL B 1 60 ? 12.067 -13.990 30.762 1.00 26.32 59 VAL B N 1
ATOM 1496 C CA . VAL B 1 60 ? 11.680 -13.540 29.428 1.00 25.91 59 VAL B CA 1
ATOM 1497 C C . VAL B 1 60 ? 12.202 -12.106 29.152 1.00 26.54 59 VAL B C 1
ATOM 1498 O O . VAL B 1 60 ? 12.701 -11.788 28.056 1.00 27.54 59 VAL B O 1
ATOM 1502 N N . VAL B 1 61 ? 12.116 -11.256 30.164 1.00 25.37 60 VAL B N 1
ATOM 1503 C CA . VAL B 1 61 ? 12.774 -9.988 30.170 1.00 22.92 60 VAL B CA 1
ATOM 1504 C C . VAL B 1 61 ? 13.642 -9.813 31.396 1.00 21.55 60 VAL B C 1
ATOM 1505 O O . VAL B 1 61 ? 13.485 -10.530 32.385 1.00 24.37 60 VAL B O 1
ATOM 1509 N N . ASP B 1 62 ? 14.558 -8.842 31.344 1.00 22.13 61 ASP B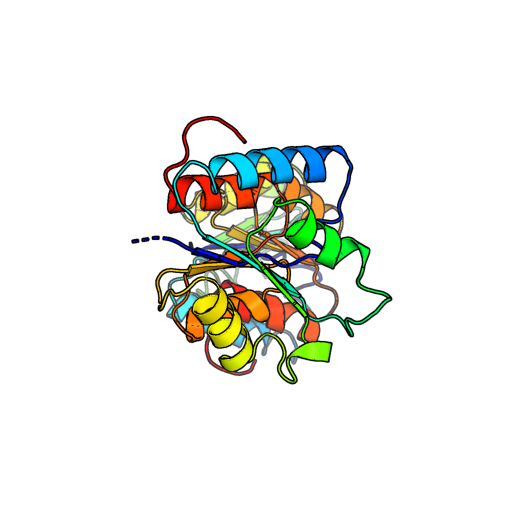 N 1
ATOM 1510 C CA . ASP B 1 62 ? 15.454 -8.569 32.464 1.00 21.21 61 ASP B CA 1
ATOM 1511 C C . ASP B 1 62 ? 14.714 -7.916 33.629 1.00 21.39 61 ASP B C 1
ATOM 1512 O O . ASP B 1 62 ? 14.959 -8.275 34.778 1.00 21.30 61 ASP B O 1
ATOM 1517 N N . LYS B 1 63 ? 13.799 -6.986 33.331 1.00 19.42 62 LYS B N 1
ATOM 1518 C CA . LYS B 1 63 ? 13.162 -6.179 34.364 1.00 20.00 62 LYS B CA 1
ATOM 1519 C C . LYS B 1 63 ? 11.751 -5.786 33.989 1.00 19.52 62 LYS B C 1
ATOM 1520 O O . LYS B 1 63 ? 11.474 -5.508 32.828 1.00 20.23 62 LYS B O 1
ATOM 1526 N N . VAL B 1 64 ? 10.879 -5.714 34.991 1.00 18.98 63 VAL B N 1
ATOM 1527 C CA . VAL B 1 64 ? 9.527 -5.209 34.837 1.00 19.40 63 VAL B CA 1
ATOM 1528 C C . VAL B 1 64 ? 9.348 -3.969 35.742 1.00 19.04 63 VAL B C 1
ATOM 1529 O O . VAL B 1 64 ? 9.616 -4.042 36.960 1.00 20.20 63 VAL B O 1
ATOM 1533 N N . LEU B 1 65 ? 8.915 -2.852 35.143 1.00 18.83 64 LEU B N 1
ATOM 1534 C CA . LEU B 1 65 ? 8.650 -1.617 35.857 1.00 19.00 64 LEU B CA 1
ATOM 1535 C C . LEU B 1 65 ? 7.193 -1.205 35.624 1.00 20.99 64 LEU B C 1
ATOM 1536 O O . LEU B 1 65 ? 6.737 -1.169 34.476 1.00 19.66 64 LEU B O 1
ATOM 1541 N N . LEU B 1 66 ? 6.475 -0.879 36.702 1.00 18.87 65 LEU B N 1
ATOM 1542 C CA . LEU B 1 66 ? 5.058 -0.569 36.615 1.00 18.15 65 LEU B CA 1
ATOM 1543 C C . LEU B 1 66 ? 4.858 0.788 37.246 1.00 16.49 65 LEU B C 1
ATOM 1544 O O . LEU B 1 66 ? 5.316 1.018 38.384 1.00 16.66 65 LEU B O 1
ATOM 1549 N N . SER B 1 67 ? 4.169 1.672 36.524 1.00 18.48 66 SER B N 1
ATOM 1550 C CA . SER B 1 67 ? 3.995 3.070 36.957 1.00 19.55 66 SER B CA 1
ATOM 1551 C C . SER B 1 67 ? 3.416 3.216 38.359 1.00 19.55 66 SER B C 1
ATOM 1552 O O . SER B 1 67 ? 3.846 4.063 39.110 1.00 19.91 66 SER B O 1
ATOM 1555 N N . GLY B 1 68 ? 2.480 2.362 38.711 1.00 17.43 67 GLY B N 1
ATOM 1556 C CA . GLY B 1 68 ? 1.838 2.419 40.025 1.00 16.65 67 GLY B CA 1
ATOM 1557 C C . GLY B 1 68 ? 2.794 2.139 41.175 1.00 17.34 67 GLY B C 1
ATOM 1558 O O . GLY B 1 68 ? 2.506 2.483 42.314 1.00 18.19 67 GLY B O 1
ATOM 1559 N N . GLU B 1 69 ? 3.900 1.463 40.876 1.00 18.64 68 GLU B N 1
ATOM 1560 C CA . GLU B 1 69 ? 4.995 1.174 41.832 1.00 17.48 68 GLU B CA 1
ATOM 1561 C C . GLU B 1 69 ? 6.112 2.218 41.759 1.00 20.31 68 GLU B C 1
ATOM 1562 O O . GLU B 1 69 ? 6.769 2.527 42.757 1.00 22.22 68 GLU B O 1
ATOM 1568 N N . LEU B 1 70 ? 6.327 2.766 40.568 1.00 22.72 69 LEU B N 1
ATOM 1569 C CA . LEU B 1 70 ? 7.386 3.779 40.347 1.00 22.86 69 LEU B CA 1
ATOM 1570 C C . LEU B 1 70 ? 7.050 5.174 40.861 1.00 21.93 69 LEU B C 1
ATOM 1571 O O . LEU B 1 70 ? 7.939 5.939 41.262 1.00 24.52 69 LEU B O 1
ATOM 1576 N N . GLY B 1 71 ? 5.785 5.524 40.816 1.00 21.91 70 GLY B N 1
ATOM 1577 C CA . GLY B 1 71 ? 5.350 6.873 41.096 1.00 23.31 70 GLY B CA 1
ATOM 1578 C C . GLY B 1 71 ? 5.434 7.859 39.937 1.00 25.87 70 GLY B C 1
ATOM 1579 O O . GLY B 1 71 ? 5.208 9.045 40.124 1.00 25.42 70 GLY B O 1
ATOM 1580 N N . VAL B 1 72 ? 5.807 7.376 38.757 1.00 23.67 71 VAL B N 1
ATOM 1581 C CA . VAL B 1 72 ? 5.873 8.180 37.525 1.00 22.10 71 VAL B CA 1
ATOM 1582 C C . VAL B 1 72 ? 5.346 7.291 36.426 1.00 22.78 71 VAL B C 1
ATOM 1583 O O . VAL B 1 72 ? 5.353 6.096 36.555 1.00 20.34 71 VAL B O 1
ATOM 1587 N N . GLU B 1 73 ? 4.857 7.899 35.355 1.00 24.43 72 GLU B N 1
ATOM 1588 C CA . GLU B 1 73 ? 4.249 7.155 34.296 1.00 24.51 72 GLU B CA 1
ATOM 1589 C C . GLU B 1 73 ? 4.717 7.706 32.953 1.00 22.59 72 GLU B C 1
ATOM 1590 O O . GLU B 1 73 ? 5.226 8.813 32.844 1.00 20.52 72 GLU B O 1
ATOM 1596 N N . LYS B 1 74 ? 4.630 6.888 31.939 1.00 19.64 73 LYS B N 1
ATOM 1597 C CA . LYS B 1 74 ? 4.886 7.351 30.591 1.00 19.47 73 LYS B CA 1
ATOM 1598 C C . LYS B 1 74 ? 3.781 8.376 30.264 1.00 20.19 73 LYS B C 1
ATOM 1599 O O . LYS B 1 74 ? 2.632 8.226 30.705 1.00 20.22 73 LYS B O 1
ATOM 1605 N N . PRO B 1 75 ? 4.100 9.406 29.481 1.00 21.34 74 PRO B N 1
ATOM 1606 C CA . PRO B 1 75 ? 5.334 9.760 28.782 1.00 21.28 74 PRO B CA 1
ATOM 1607 C C . PRO B 1 75 ? 6.323 10.642 29.540 1.00 22.31 74 PRO B C 1
ATOM 1608 O O . PRO B 1 75 ? 7.143 11.302 28.914 1.00 22.78 74 PRO B O 1
ATOM 1612 N N . GLU B 1 76 ? 6.300 10.636 30.870 1.00 21.68 75 GLU B N 1
ATOM 1613 C CA . GLU B 1 76 ? 7.238 11.436 31.626 1.00 25.05 75 GLU B CA 1
ATOM 1614 C C . GLU B 1 76 ? 8.632 10.899 31.401 1.00 22.01 75 GLU B C 1
ATOM 1615 O O . GLU B 1 76 ? 8.838 9.692 31.365 1.00 20.46 75 GLU B O 1
ATOM 1621 N N . GLU B 1 77 ? 9.587 11.818 31.309 1.00 22.46 76 GLU B N 1
ATOM 1622 C CA . GLU B 1 77 ? 10.975 11.476 31.084 1.00 22.66 76 GLU B CA 1
ATOM 1623 C C . GLU B 1 77 ? 11.481 10.554 32.185 1.00 21.37 76 GLU B C 1
ATOM 1624 O O . GLU B 1 77 ? 12.200 9.593 31.911 1.00 23.09 76 GLU B O 1
ATOM 1630 N N . ALA B 1 78 ? 11.059 10.820 33.411 1.00 21.60 77 ALA B N 1
ATOM 1631 C CA . ALA B 1 78 ? 11.471 10.057 34.582 1.00 20.47 77 ALA B CA 1
ATOM 1632 C C . ALA B 1 7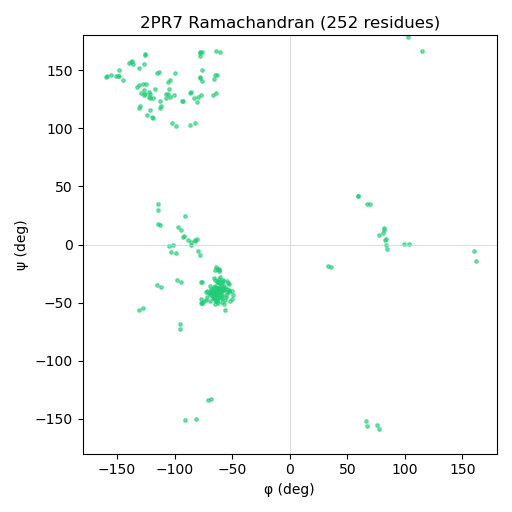8 ? 11.133 8.562 34.464 1.00 19.73 77 ALA B C 1
ATOM 1633 O O . ALA B 1 78 ? 11.836 7.702 34.986 1.00 21.07 77 ALA B O 1
ATOM 1635 N N . ALA B 1 79 ? 10.055 8.268 33.769 1.00 17.55 78 ALA B N 1
ATOM 1636 C CA . ALA B 1 79 ? 9.654 6.876 33.592 1.00 17.46 78 ALA B CA 1
ATOM 1637 C C . ALA B 1 79 ? 10.632 6.211 32.632 1.00 21.35 78 ALA B C 1
ATOM 1638 O O . ALA B 1 79 ? 11.098 5.102 32.902 1.00 20.58 78 ALA B O 1
ATOM 1640 N N . PHE B 1 80 ? 10.972 6.884 31.524 1.00 20.79 79 PHE B N 1
ATOM 1641 C CA . PHE B 1 80 ? 11.971 6.326 30.606 1.00 20.08 79 PHE B CA 1
ATOM 1642 C C . PHE B 1 80 ? 13.334 6.222 31.242 1.00 19.67 79 PHE B C 1
ATOM 1643 O O . PHE B 1 80 ? 14.052 5.254 31.040 1.00 20.84 79 PHE B O 1
ATOM 1651 N N . GLN B 1 81 ? 13.690 7.208 32.044 1.00 20.94 80 GLN B N 1
ATOM 1652 C CA . GLN B 1 81 ? 14.962 7.197 32.735 1.00 20.46 80 GLN B CA 1
ATOM 1653 C C . GLN B 1 81 ? 15.057 6.033 33.700 1.00 20.32 80 GLN B C 1
ATOM 1654 O O . GLN B 1 81 ? 16.105 5.402 33.826 1.00 21.54 80 GLN B O 1
ATOM 1660 N N . ALA B 1 82 ? 13.945 5.7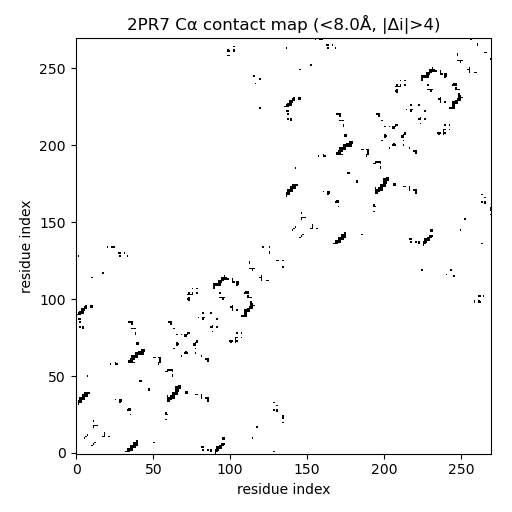08 34.357 1.00 19.69 81 ALA B N 1
ATOM 1661 C CA . ALA B 1 82 ? 13.917 4.568 35.281 1.00 20.39 81 ALA B CA 1
ATOM 1662 C C . ALA B 1 82 ? 14.158 3.237 34.558 1.00 19.85 81 ALA B C 1
ATOM 1663 O O . ALA B 1 82 ? 14.867 2.361 35.051 1.00 20.87 81 ALA B O 1
ATOM 1665 N N . ALA B 1 83 ? 13.561 3.072 33.389 1.00 18.84 82 ALA B N 1
ATOM 1666 C CA . ALA B 1 83 ? 13.737 1.860 32.603 1.00 18.87 82 ALA B CA 1
ATOM 1667 C C . ALA B 1 83 ? 15.187 1.727 32.132 1.00 17.84 82 ALA B C 1
ATOM 1668 O O . ALA B 1 83 ? 15.752 0.650 32.252 1.00 21.01 82 ALA B O 1
ATOM 1670 N N . ALA B 1 84 ? 15.774 2.821 31.613 1.00 20.10 83 ALA B N 1
ATOM 1671 C CA . ALA B 1 84 ? 17.164 2.846 31.168 1.00 19.44 83 ALA B CA 1
ATOM 1672 C C . ALA B 1 84 ? 18.076 2.480 32.356 1.00 20.46 83 ALA B C 1
ATOM 1673 O O . ALA B 1 84 ? 18.974 1.614 32.237 1.00 21.11 83 ALA B O 1
ATOM 1675 N N . ASP B 1 85 ? 17.803 3.096 33.506 1.00 23.39 84 ASP B N 1
ATOM 1676 C CA . ASP B 1 85 ? 18.557 2.848 34.736 1.00 23.30 84 ASP B CA 1
ATOM 1677 C C . ASP B 1 85 ? 18.479 1.397 35.163 1.00 21.82 84 ASP B C 1
ATOM 1678 O O . ASP B 1 85 ? 19.475 0.821 35.620 1.00 23.54 84 ASP B O 1
ATOM 1683 N N . ALA B 1 86 ? 17.307 0.801 35.011 1.00 21.52 85 ALA B N 1
ATOM 1684 C CA . ALA B 1 86 ? 17.090 -0.591 35.398 1.00 21.83 85 ALA B CA 1
ATOM 1685 C C . ALA B 1 86 ? 18.027 -1.555 34.695 1.00 22.36 85 ALA B C 1
ATOM 1686 O O . ALA B 1 86 ? 18.323 -2.628 35.227 1.00 25.08 85 ALA B O 1
ATOM 1688 N N . ILE B 1 87 ? 18.436 -1.204 33.472 1.00 21.88 86 ILE B N 1
ATOM 1689 C CA . ILE B 1 87 ? 19.336 -2.056 32.688 1.00 21.84 86 ILE B CA 1
ATOM 1690 C C . ILE B 1 87 ? 20.708 -1.406 32.489 1.00 23.42 86 ILE B C 1
ATOM 1691 O O . ILE B 1 87 ? 21.467 -1.809 31.602 1.00 25.12 86 ILE B O 1
ATOM 1696 N N . ASP B 1 88 ? 20.997 -0.392 33.317 1.00 25.18 87 ASP B N 1
ATOM 1697 C CA . ASP B 1 88 ? 22.329 0.260 33.386 1.00 24.44 87 ASP B CA 1
ATOM 1698 C C . ASP B 1 88 ? 22.801 0.889 32.073 1.00 25.18 87 ASP B C 1
ATOM 1699 O O . ASP B 1 88 ? 23.979 0.783 31.751 1.00 25.40 87 ASP B O 1
ATOM 1704 N N . LEU B 1 89 ? 21.896 1.563 31.359 1.00 25.11 88 LEU B N 1
ATOM 1705 C CA . LEU B 1 89 ? 22.190 2.182 30.079 1.00 24.48 88 LEU B CA 1
ATOM 1706 C C . LEU B 1 89 ? 21.691 3.599 30.112 1.00 25.36 88 LEU B C 1
ATOM 1707 O O . LEU B 1 89 ? 20.771 3.897 30.862 1.00 23.63 88 LEU B O 1
ATOM 1712 N N . PRO B 1 90 ? 22.323 4.499 29.328 1.00 24.09 89 PRO B N 1
ATOM 1713 C CA . PRO B 1 90 ? 21.787 5.835 29.079 1.00 23.37 89 PRO B CA 1
ATOM 1714 C C . PRO B 1 90 ? 20.520 5.724 28.234 1.00 23.21 89 PRO B C 1
ATOM 1715 O O . PRO B 1 90 ? 20.398 4.769 27.445 1.00 23.93 89 PRO B O 1
ATOM 1727 N N . ARG B 1 92 ? 19.672 7.326 25.700 1.00 24.00 91 ARG B N 1
ATOM 1728 C CA . ARG B 1 92 ? 19.955 7.414 24.278 1.00 25.10 91 ARG B CA 1
ATOM 1729 C C . ARG B 1 92 ? 20.301 6.071 23.663 1.00 22.33 91 ARG B C 1
ATOM 1730 O O . ARG B 1 92 ? 20.171 5.939 22.463 1.00 27.31 91 ARG B O 1
ATOM 1733 N N . ASP B 1 93 ? 20.679 5.066 24.464 1.00 22.77 92 ASP B N 1
ATOM 1734 C CA . ASP B 1 93 ? 21.033 3.749 23.950 1.00 22.55 92 ASP B CA 1
ATOM 1735 C C . ASP B 1 93 ? 19.825 2.787 23.917 1.00 21.13 92 ASP B C 1
ATOM 1736 O O . ASP B 1 93 ? 19.984 1.598 23.637 1.00 21.89 92 ASP B O 1
ATOM 1741 N N . CYS B 1 94 ? 18.634 3.306 24.200 1.00 19.48 93 CYS B N 1
ATOM 1742 C CA . CYS B 1 94 ? 17.432 2.498 24.320 1.00 19.01 93 CYS B CA 1
ATOM 1743 C C . CYS B 1 94 ? 16.424 2.833 23.258 1.00 18.27 93 CYS B C 1
ATOM 1744 O O . CYS B 1 94 ? 16.298 3.975 22.849 1.00 19.49 93 CYS B O 1
ATOM 1747 N N . VAL B 1 95 ? 15.689 1.815 22.876 1.00 19.17 94 VAL B N 1
ATOM 1748 C CA . VAL B 1 95 ? 14.528 1.804 21.999 1.00 18.52 94 VAL B CA 1
ATOM 1749 C C . VAL B 1 95 ? 13.265 1.561 22.827 1.00 19.68 94 VAL B C 1
ATOM 1750 O O . VAL B 1 95 ? 13.250 0.640 23.643 1.00 21.97 94 VAL B O 1
ATOM 1754 N N . LEU B 1 96 ? 12.264 2.408 22.640 1.00 19.88 95 LEU B N 1
ATOM 1755 C CA . LEU B 1 96 ? 10.946 2.186 23.245 1.00 19.22 95 LEU B CA 1
ATOM 1756 C C . LEU B 1 96 ? 9.991 1.681 22.173 1.00 21.28 95 LEU B C 1
ATOM 1757 O O . LEU B 1 96 ? 9.796 2.352 21.144 1.00 19.72 95 LEU B O 1
ATOM 1762 N N . VAL B 1 97 ? 9.344 0.559 22.451 1.00 17.56 96 VAL B N 1
ATOM 1763 C CA . VAL B 1 97 ? 8.279 0.062 21.626 1.00 16.88 96 VAL B CA 1
ATOM 1764 C C . VAL B 1 97 ? 6.947 0.136 22.393 1.00 18.07 96 VAL B C 1
ATOM 1765 O O . VAL B 1 97 ? 6.806 -0.429 23.492 1.00 18.20 96 VAL B O 1
ATOM 1769 N N . ASP B 1 98 ? 6.005 0.926 21.881 1.00 18.55 97 ASP B N 1
ATOM 1770 C CA . ASP B 1 98 ? 4.771 1.209 22.621 1.00 18.45 97 ASP B CA 1
ATOM 1771 C C . ASP B 1 98 ? 3.634 1.488 21.607 1.00 19.53 97 ASP B C 1
ATOM 1772 O O . ASP B 1 98 ? 3.879 1.990 20.524 1.00 18.75 97 ASP B O 1
ATOM 1777 N N . ASP B 1 99 ? 2.432 1.077 21.949 1.00 17.84 98 ASP B N 1
ATOM 1778 C CA . ASP B 1 99 ? 1.290 1.276 21.088 1.00 19.68 98 ASP B CA 1
ATOM 1779 C C . ASP B 1 99 ? 0.629 2.633 21.262 1.00 19.11 98 ASP B C 1
ATOM 1780 O O . ASP B 1 99 ? -0.403 2.929 20.589 1.00 20.02 98 ASP B O 1
ATOM 1785 N N . SER B 1 100 ? 1.180 3.489 22.119 1.00 19.73 99 SER B N 1
ATOM 1786 C CA A SER B 1 100 ? 0.710 4.864 22.289 0.50 18.93 99 SER B CA 1
ATOM 1787 C CA B SER B 1 100 ? 0.706 4.857 22.263 0.50 20.17 99 SER B CA 1
ATOM 1788 C C . SER B 1 100 ? 1.639 5.844 21.605 1.00 19.82 99 SER B C 1
ATOM 1789 O O . SER B 1 100 ? 2.786 5.965 21.967 1.00 19.92 99 SER B O 1
ATOM 1794 N N . ILE B 1 101 ? 1.097 6.569 20.646 1.00 19.13 100 ILE B N 1
ATOM 1795 C CA A ILE B 1 101 ? 1.912 7.530 19.894 0.50 19.16 100 ILE B CA 1
ATOM 1796 C CA B ILE B 1 101 ? 1.829 7.566 19.879 0.50 18.22 100 ILE B CA 1
ATOM 1797 C C . ILE B 1 101 ? 2.470 8.585 20.822 1.00 18.62 100 ILE B C 1
ATOM 1798 O O . ILE B 1 101 ? 3.622 9.016 20.648 1.00 20.39 100 ILE B O 1
ATOM 1807 N N . LEU B 1 102 ? 1.697 9.011 21.819 1.00 17.53 101 LEU B N 1
ATOM 1808 C CA . LEU B 1 102 ? 2.164 9.957 22.791 1.00 21.52 101 LEU B CA 1
ATOM 1809 C C . LEU B 1 102 ? 3.351 9.406 23.593 1.00 16.88 101 LEU B C 1
ATOM 1810 O O . LEU B 1 102 ? 4.300 10.161 23.870 1.00 19.27 101 LEU B O 1
ATOM 1815 N N . ASN B 1 103 ? 3.323 8.129 23.944 1.00 19.57 102 ASN B N 1
ATOM 1816 C CA . ASN B 1 103 ? 4.455 7.588 24.678 1.00 17.65 102 ASN B CA 1
ATOM 1817 C C . ASN B 1 103 ? 5.716 7.497 23.779 1.00 19.52 102 ASN B C 1
ATOM 1818 O O . ASN B 1 103 ? 6.835 7.869 24.177 1.00 19.48 102 ASN B O 1
ATOM 1823 N N . VAL B 1 104 ? 5.495 7.183 22.518 1.00 16.69 103 VAL B N 1
ATOM 1824 C CA . VAL B 1 104 ? 6.610 7.056 21.568 1.00 20.44 103 VAL B CA 1
ATOM 1825 C C . VAL B 1 104 ? 7.216 8.406 21.333 1.00 19.17 103 VAL B C 1
ATOM 1826 O O . VAL B 1 104 ? 8.451 8.573 21.415 1.00 19.35 103 VAL B O 1
ATOM 1830 N N . ARG B 1 105 ? 6.357 9.405 21.158 1.00 18.87 104 ARG B N 1
ATOM 1831 C CA . ARG B 1 105 ? 6.823 10.771 20.909 1.00 19.46 104 ARG B CA 1
ATOM 1832 C C . ARG B 1 105 ? 7.573 11.324 22.141 1.00 19.34 104 ARG B C 1
ATOM 1833 O O . ARG B 1 105 ? 8.642 11.918 22.003 1.00 19.84 104 ARG B O 1
ATOM 1841 N N . GLY B 1 106 ? 7.049 11.074 23.335 1.00 18.52 105 GLY B N 1
ATOM 1842 C CA . GLY B 1 106 ? 7.728 11.428 24.568 1.00 19.38 105 GLY B CA 1
ATOM 1843 C C . GLY B 1 106 ? 9.099 10.790 24.716 1.00 21.09 105 GLY B C 1
ATOM 1844 O O . GLY B 1 106 ? 10.040 11.433 25.198 1.00 22.70 105 GLY B O 1
ATOM 1845 N N . ALA B 1 107 ? 9.202 9.531 24.300 1.00 19.81 106 ALA B N 1
ATOM 1846 C CA . ALA B 1 107 ? 10.493 8.766 24.324 1.00 17.16 106 ALA B CA 1
ATOM 1847 C C . ALA B 1 107 ? 11.511 9.399 23.379 1.00 20.01 106 ALA B C 1
ATOM 1848 O O . ALA B 1 107 ? 12.640 9.658 23.732 1.00 19.79 106 ALA B O 1
ATOM 1850 N N . VAL B 1 108 ? 11.075 9.691 22.161 1.00 20.43 107 VAL B N 1
ATOM 1851 C CA . VAL B 1 108 ? 11.918 10.401 21.176 1.00 18.55 107 VAL B CA 1
ATOM 1852 C C . VAL B 1 108 ? 12.357 11.772 21.722 1.00 20.63 107 VAL B C 1
ATOM 1853 O O . VAL B 1 108 ? 13.512 12.146 21.585 1.00 21.40 107 VAL B O 1
ATOM 1857 N N . GLU B 1 109 ? 11.453 12.511 22.348 1.00 18.98 108 GLU B N 1
ATOM 1858 C CA . GLU B 1 109 ? 11.809 13.805 22.939 1.00 24.44 108 GLU B CA 1
ATOM 1859 C C . GLU B 1 109 ? 12.868 13.649 24.054 1.00 22.96 108 GLU B C 1
ATOM 1860 O O . GLU B 1 109 ? 13.717 14.528 24.238 1.00 24.56 108 GLU B O 1
ATOM 1866 N N . ALA B 1 110 ? 12.834 12.533 24.766 1.00 23.04 109 ALA B N 1
ATOM 1867 C CA . ALA B 1 110 ? 13.789 12.227 25.836 1.00 23.11 109 ALA B CA 1
ATOM 1868 C C . ALA B 1 110 ? 15.127 11.698 25.285 1.00 24.54 109 ALA B C 1
ATOM 1869 O O . ALA B 1 110 ? 16.102 11.563 26.047 1.00 25.44 109 ALA B O 1
ATOM 1871 N N . GLY B 1 111 ? 15.211 11.476 23.977 1.00 21.95 110 GLY B N 1
ATOM 1872 C CA . GLY B 1 111 ? 16.438 10.975 23.373 1.00 22.23 110 GLY B CA 1
ATOM 1873 C C . GLY B 1 111 ? 16.509 9.484 23.070 1.00 21.54 110 GLY B C 1
ATOM 1874 O O . GLY B 1 111 ? 17.537 9.010 22.602 1.00 22.62 110 GLY B O 1
ATOM 1875 N N . LEU B 1 112 ? 15.450 8.719 23.356 1.00 19.57 111 LEU B N 1
ATOM 1876 C CA . LEU B 1 112 ? 15.393 7.315 22.982 1.00 18.69 111 LEU B CA 1
ATOM 1877 C C . LEU B 1 112 ? 15.049 7.222 21.485 1.00 19.17 111 LEU B C 1
ATOM 1878 O O . LEU B 1 112 ? 14.642 8.203 20.875 1.00 19.59 111 LEU B O 1
ATOM 1883 N N . VAL B 1 113 ? 15.267 6.046 20.915 1.00 19.75 112 VAL B N 1
ATOM 1884 C CA . VAL B 1 113 ? 14.738 5.691 19.586 1.00 19.35 112 VAL B CA 1
ATOM 1885 C C . VAL B 1 113 ? 13.343 5.170 19.841 1.00 20.42 112 VAL B C 1
ATOM 1886 O O . VAL B 1 113 ? 13.137 4.378 20.734 1.00 22.91 112 VAL B O 1
ATOM 1890 N N . GLY B 1 114 ? 12.375 5.664 19.084 1.00 17.82 113 GLY B N 1
ATOM 1891 C CA . GLY B 1 114 ? 10.989 5.276 19.256 1.00 16.85 113 GLY B CA 1
ATOM 1892 C C . GLY B 1 114 ? 10.534 4.319 18.179 1.00 18.77 113 GLY B C 1
ATOM 1893 O O . GLY B 1 114 ? 10.824 4.543 17.010 1.00 19.54 113 GLY B O 1
ATOM 1894 N N . VAL B 1 115 ? 9.727 3.336 18.559 1.00 20.57 114 VAL B N 1
ATOM 1895 C CA . VAL B 1 115 ? 9.052 2.427 17.615 1.00 19.11 114 VAL B CA 1
ATOM 1896 C C . VAL B 1 115 ? 7.561 2.406 18.000 1.00 17.96 114 VAL B C 1
ATOM 1897 O O . VAL B 1 115 ? 7.181 2.023 19.105 1.00 18.70 114 VAL B O 1
ATOM 1901 N N . TYR B 1 116 ? 6.712 2.833 17.072 1.00 18.95 115 TYR B N 1
ATOM 1902 C CA . TYR B 1 116 ? 5.267 2.800 17.269 1.00 17.25 115 TYR B CA 1
ATOM 1903 C C . TYR B 1 116 ? 4.707 1.422 16.930 1.00 20.18 115 TYR B C 1
ATOM 1904 O O . TYR B 1 116 ? 4.873 0.922 15.816 1.00 21.89 115 TYR B O 1
ATOM 1913 N N . TYR B 1 117 ? 3.988 0.849 17.879 1.00 18.12 116 TYR B N 1
ATOM 1914 C CA . TYR B 1 117 ? 3.500 -0.544 17.732 1.00 19.77 116 TYR B CA 1
ATOM 1915 C C . TYR B 1 117 ? 2.038 -0.565 17.358 1.00 20.88 116 TYR B C 1
ATOM 1916 O O . TYR B 1 117 ? 1.155 -0.242 18.174 1.00 23.37 116 TYR B O 1
ATOM 1925 N N . GLN B 1 118 ? 1.764 -0.847 16.103 1.00 19.23 117 GLN B N 1
ATOM 1926 C CA . GLN B 1 118 ? 0.376 -1.038 15.688 1.00 19.71 117 GLN B CA 1
ATOM 1927 C C . GLN B 1 118 ? 0.176 -2.472 15.232 1.00 25.04 117 GLN B C 1
ATOM 1928 O O . GLN B 1 118 ? -0.883 -3.020 15.410 1.00 30.48 117 GLN B O 1
ATOM 1934 N N . GLN B 1 119 ? 1.173 -3.074 14.608 1.00 25.23 118 GLN B N 1
ATOM 1935 C CA . GLN B 1 119 ? 1.094 -4.478 14.269 1.00 28.63 118 GLN B CA 1
ATOM 1936 C C . GLN B 1 119 ? 2.470 -5.081 14.320 1.00 26.70 118 GLN B C 1
ATOM 1937 O O . GLN B 1 119 ? 3.471 -4.410 13.996 1.00 25.64 118 GLN B O 1
ATOM 1943 N N . PHE B 1 120 ? 2.541 -6.338 14.752 1.00 24.07 119 PHE B N 1
ATOM 1944 C CA . PHE B 1 120 ? 3.821 -6.998 14.899 1.00 22.45 119 PHE B CA 1
ATOM 1945 C C . PHE B 1 120 ? 4.625 -6.971 13.604 1.00 22.07 119 PHE B C 1
ATOM 1946 O O . PHE B 1 120 ? 5.821 -6.690 13.649 1.00 22.43 119 PHE B O 1
ATOM 1954 N N . ASP B 1 121 ? 4.015 -7.225 12.455 1.00 20.48 120 ASP B N 1
ATOM 1955 C CA . ASP B 1 121 ? 4.800 -7.351 11.200 1.00 23.81 120 ASP B CA 1
ATOM 1956 C C . ASP B 1 121 ? 5.568 -6.085 10.866 1.00 24.81 120 ASP B C 1
ATOM 1957 O O . ASP B 1 121 ? 6.661 -6.148 10.326 1.00 25.91 120 ASP B O 1
ATOM 1962 N N . ARG B 1 122 ? 4.974 -4.946 11.166 1.00 23.65 121 ARG B N 1
ATOM 1963 C CA . ARG B 1 122 ? 5.598 -3.626 10.876 1.00 26.61 121 ARG B CA 1
ATOM 1964 C C . ARG B 1 122 ? 6.681 -3.370 11.918 1.00 24.83 121 ARG B C 1
ATOM 1965 O O . ARG B 1 122 ? 7.846 -3.121 11.585 1.00 26.10 121 ARG B O 1
ATOM 1973 N N . ALA B 1 123 ? 6.344 -3.519 13.191 1.00 24.06 122 ALA B N 1
ATOM 1974 C CA . ALA B 1 123 ? 7.300 -3.264 14.262 1.00 22.03 122 ALA B CA 1
ATOM 1975 C C . ALA B 1 123 ? 8.542 -4.133 14.263 1.00 22.94 122 ALA B C 1
ATOM 1976 O O . ALA B 1 123 ? 9.623 -3.646 14.576 1.00 23.99 122 ALA B O 1
ATOM 1978 N N . VAL B 1 124 ? 8.404 -5.423 13.938 1.00 19.65 123 VAL B N 1
ATOM 1979 C CA . VAL B 1 124 ? 9.518 -6.373 13.996 1.00 18.68 123 VAL B CA 1
ATOM 1980 C C . VAL B 1 124 ? 10.611 -5.988 13.025 1.00 18.78 123 VAL B C 1
ATOM 1981 O O . VAL B 1 124 ? 11.784 -6.186 13.313 1.00 21.54 123 VAL B O 1
ATOM 1985 N N . VAL B 1 125 ? 10.251 -5.395 11.890 1.00 20.88 124 VAL B N 1
ATOM 1986 C CA . VAL B 1 125 ? 11.244 -4.974 10.918 1.00 21.89 124 VAL B CA 1
ATOM 1987 C C . VAL B 1 125 ? 12.150 -3.910 11.540 1.00 18.80 124 VAL B C 1
ATOM 1988 O O . VAL B 1 125 ? 13.362 -3.960 11.405 1.00 17.71 124 VAL B O 1
ATOM 1992 N N . GLU B 1 126 ? 11.548 -2.952 12.246 1.00 18.12 125 GLU B N 1
ATOM 1993 C CA . GLU B 1 126 ? 12.271 -1.862 12.880 1.00 19.62 125 GLU B CA 1
ATOM 1994 C C . GLU B 1 126 ? 13.164 -2.404 13.995 1.00 18.99 125 GLU B C 1
ATOM 1995 O O . GLU B 1 126 ? 14.315 -2.031 14.105 1.00 19.73 125 GLU B O 1
ATOM 2001 N N . ILE B 1 127 ? 12.613 -3.275 14.837 1.00 20.12 126 ILE B N 1
ATOM 2002 C CA . ILE B 1 127 ? 13.352 -3.830 15.963 1.00 19.34 126 ILE B CA 1
ATOM 2003 C C . ILE B 1 127 ? 14.543 -4.648 15.536 1.00 18.14 126 ILE B C 1
ATOM 2004 O O . ILE B 1 127 ? 15.678 -4.442 16.010 1.00 19.80 126 ILE B O 1
ATOM 2009 N N . VAL B 1 128 ? 14.308 -5.542 14.606 1.00 17.64 127 VAL B N 1
ATOM 2010 C CA . VAL B 1 128 ? 15.360 -6.378 14.107 1.00 18.11 127 VAL B CA 1
ATOM 2011 C C . VAL B 1 128 ? 16.454 -5.513 13.475 1.00 18.66 127 VAL B C 1
ATOM 2012 O O . VAL B 1 128 ? 17.640 -5.789 13.637 1.00 20.47 127 VAL B O 1
ATOM 2016 N N . GLY B 1 129 ? 16.054 -4.477 12.738 1.00 19.40 128 GLY B N 1
ATOM 2017 C CA . GLY B 1 129 ? 17.027 -3.605 12.072 1.00 18.47 128 GLY B CA 1
ATOM 2018 C C . GLY B 1 129 ? 17.847 -2.781 13.052 1.00 18.01 128 GLY B C 1
ATOM 2019 O O . GLY B 1 129 ? 19.048 -2.598 12.885 1.00 19.94 128 GLY B O 1
ATOM 2020 N N . LEU B 1 130 ? 17.201 -2.289 14.091 1.00 17.84 129 LEU B N 1
ATOM 2021 C CA . LEU B 1 130 ? 17.843 -1.450 15.108 1.00 18.68 129 LEU B CA 1
ATOM 2022 C C . LEU B 1 130 ? 18.892 -2.263 15.883 1.00 22.57 129 LEU B C 1
ATOM 2023 O O . LEU B 1 130 ? 19.951 -1.746 16.186 1.00 24.32 129 LEU B O 1
ATOM 2028 N N . PHE B 1 131 ? 18.626 -3.534 16.134 1.00 20.69 130 PHE B N 1
ATOM 2029 C CA . PHE B 1 131 ? 19.530 -4.344 16.964 1.00 23.05 130 PHE B CA 1
ATOM 2030 C C . PHE B 1 131 ? 20.392 -5.288 16.189 1.00 24.63 130 PHE B C 1
ATOM 2031 O O . PHE B 1 131 ? 21.241 -5.961 16.781 1.00 29.16 130 PHE B O 1
ATOM 2039 N N . GLY B 1 132 ? 20.175 -5.397 14.880 1.00 22.55 131 GLY B N 1
ATOM 2040 C CA . GLY B 1 132 ? 20.984 -6.276 14.066 1.00 21.86 131 GLY B CA 1
ATOM 2041 C C . GLY B 1 132 ? 20.772 -7.761 14.299 1.00 22.23 131 GLY B C 1
ATOM 2042 O O . GLY B 1 132 ? 21.698 -8.573 14.114 1.00 23.54 131 GLY B O 1
ATOM 2043 N N . LEU B 1 133 ? 19.533 -8.136 14.599 1.00 24.06 132 LEU B N 1
ATOM 2044 C CA . LEU B 1 133 ? 19.192 -9.513 14.878 1.00 21.86 132 LEU B CA 1
ATOM 2045 C C . LEU B 1 133 ? 19.087 -10.333 13.599 1.00 25.71 132 LEU B C 1
ATOM 2046 O O . LEU B 1 133 ? 18.662 -9.809 12.571 1.00 29.53 132 LEU B O 1
ATOM 2051 N N . GLU B 1 134 ? 19.494 -11.601 13.644 1.00 27.84 133 GLU B N 1
ATOM 2052 C CA . GLU B 1 134 ? 19.337 -12.499 12.514 1.00 29.77 133 GLU B CA 1
ATOM 2053 C C . GLU B 1 134 ? 18.134 -13.362 12.738 1.00 31.41 133 GLU B C 1
ATOM 2054 O O . GLU B 1 134 ? 17.828 -13.763 13.879 1.00 34.38 133 GLU B O 1
ATOM 2060 N N . GLY B 1 135 ? 17.476 -13.714 11.648 1.00 37.77 134 GLY B N 1
ATOM 2061 C CA . GLY B 1 135 ? 16.314 -14.567 11.732 1.00 39.22 134 GLY B CA 1
ATOM 2062 C C . GLY B 1 135 ? 15.097 -13.792 11.287 1.00 37.83 134 GLY B C 1
ATOM 2063 O O . GLY B 1 135 ? 15.122 -12.552 11.153 1.00 40.14 134 GLY B O 1
ATOM 2064 N N . GLU B 1 136 ? 14.045 -14.550 11.058 1.00 39.16 135 GLU B N 1
ATOM 2065 C CA . GLU B 1 136 ? 12.736 -14.018 10.758 1.00 39.65 135 GLU B CA 1
ATOM 2066 C C . GLU B 1 136 ? 11.788 -14.446 11.892 1.00 38.39 135 GLU B C 1
ATOM 2067 O O . GLU B 1 136 ? 11.791 -15.593 12.379 1.00 33.40 135 GLU B O 1
ATOM 2070 N N . PHE B 1 137 ? 11.018 -13.479 12.351 1.00 38.33 136 PHE B N 1
ATOM 2071 C CA . PHE B 1 137 ? 10.246 -13.637 13.563 1.00 37.93 136 PHE B CA 1
ATOM 2072 C C . PHE B 1 137 ? 8.779 -13.469 13.236 1.00 39.71 136 PHE B C 1
ATOM 2073 O O . PHE B 1 137 ? 7.909 -13.910 14.020 1.00 37.00 136 PHE B O 1
#

Radius of gyration: 20.36 Å; Cα contacts (8 Å, |Δi|>4): 498; chains: 2; bounding box: 42×42×57 Å